Protein AF-A0A3A1XKL0-F1 (afdb_monomer_lite)

Structure (mmCIF, N/CA/C/O backbone):
data_AF-A0A3A1XKL0-F1
#
_entry.id   AF-A0A3A1XKL0-F1
#
loop_
_atom_site.group_PDB
_atom_site.id
_atom_site.type_symbol
_atom_site.label_atom_id
_atom_site.label_alt_id
_atom_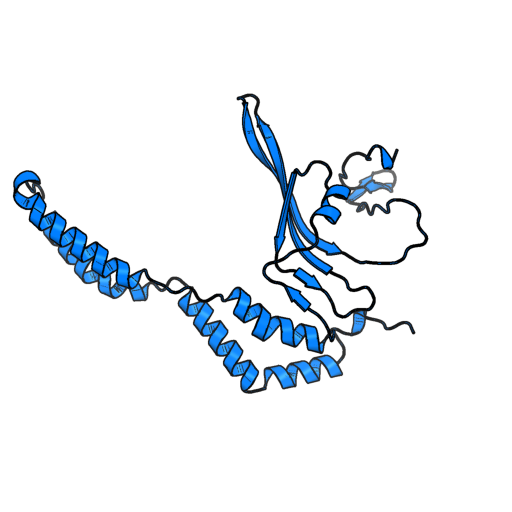site.label_comp_id
_atom_site.label_asym_id
_atom_site.label_entity_id
_atom_site.label_seq_id
_atom_site.pdbx_PDB_ins_code
_atom_site.Cartn_x
_atom_site.Cartn_y
_atom_site.Cartn_z
_atom_site.occupancy
_atom_site.B_iso_or_equiv
_atom_site.auth_seq_id
_atom_site.auth_comp_id
_atom_site.auth_asym_id
_atom_site.auth_atom_id
_atom_site.pdbx_PDB_model_num
ATOM 1 N N . MET A 1 1 ? -24.733 -1.803 22.461 1.00 35.72 1 MET A N 1
ATOM 2 C CA . MET A 1 1 ? -23.848 -0.838 23.151 1.00 35.72 1 MET A CA 1
ATOM 3 C C . MET A 1 1 ? -23.174 -0.005 22.080 1.00 35.72 1 MET A C 1
ATOM 5 O O . MET A 1 1 ? -22.580 -0.583 21.189 1.00 35.72 1 MET A O 1
ATOM 9 N N . ASN A 1 2 ? -23.343 1.315 22.107 1.00 38.25 2 ASN A N 1
ATOM 10 C CA . ASN A 1 2 ? -22.844 2.215 21.067 1.00 38.25 2 ASN A CA 1
ATOM 11 C C . ASN A 1 2 ? -21.393 2.591 21.413 1.00 38.25 2 ASN A C 1
ATOM 13 O O . ASN A 1 2 ? -21.156 3.564 22.131 1.00 38.25 2 ASN A O 1
ATOM 17 N N . VAL A 1 3 ? -20.431 1.752 21.026 1.00 48.75 3 VAL A N 1
ATOM 18 C CA . VAL A 1 3 ? -19.009 2.053 21.231 1.00 48.75 3 VAL A CA 1
ATOM 19 C C . VAL A 1 3 ? -18.652 3.169 20.253 1.00 48.75 3 VAL A C 1
ATOM 21 O O . VAL A 1 3 ? -18.690 2.985 19.042 1.00 48.75 3 VAL A O 1
ATOM 24 N N . LYS A 1 4 ? -18.350 4.370 20.757 1.00 51.41 4 LYS A N 1
ATOM 25 C CA . LYS A 1 4 ? -17.864 5.473 19.917 1.00 51.41 4 LYS A CA 1
ATOM 26 C C . LYS A 1 4 ? -16.444 5.146 19.443 1.00 51.41 4 LYS A C 1
ATOM 28 O O . LYS A 1 4 ? -15.469 5.554 20.065 1.00 51.41 4 LYS A O 1
ATOM 33 N N . TYR A 1 5 ? -16.323 4.438 18.322 1.00 57.09 5 TYR A N 1
ATOM 34 C CA . TYR A 1 5 ? -15.032 4.088 17.717 1.00 57.09 5 TYR A CA 1
ATOM 35 C C . TYR A 1 5 ? -14.175 5.315 17.345 1.00 57.09 5 TYR A C 1
ATOM 37 O O . TYR A 1 5 ? -12.950 5.228 17.308 1.00 57.09 5 TYR A O 1
ATOM 45 N N . GLY A 1 6 ? -14.796 6.490 17.172 1.00 58.31 6 GLY A N 1
ATOM 46 C CA . GLY A 1 6 ? -14.099 7.750 16.886 1.00 58.31 6 GLY A CA 1
ATOM 47 C C . GLY A 1 6 ? -13.122 8.222 17.973 1.00 58.31 6 GLY A C 1
ATOM 48 O O . GLY A 1 6 ? -12.272 9.055 17.679 1.00 58.31 6 GLY A O 1
ATOM 49 N N . SER A 1 7 ? -13.201 7.693 19.201 1.00 64.00 7 SER A N 1
ATOM 50 C CA . SER A 1 7 ? -12.253 8.012 20.280 1.00 64.00 7 SER A CA 1
ATOM 51 C C . SER A 1 7 ? -11.259 6.894 20.592 1.00 64.00 7 SER A C 1
ATOM 53 O O . SER A 1 7 ? -10.487 7.024 21.533 1.00 64.00 7 SER A O 1
ATOM 55 N N . VAL A 1 8 ? -11.267 5.781 19.851 1.00 70.19 8 VAL A N 1
ATOM 56 C CA . VAL A 1 8 ? -10.368 4.645 20.135 1.00 70.19 8 VAL A CA 1
ATOM 57 C C . VAL A 1 8 ? -8.916 5.026 19.842 1.00 70.19 8 VAL A C 1
ATOM 59 O O . VAL A 1 8 ? -8.038 4.788 20.665 1.00 70.19 8 VAL A O 1
ATOM 62 N N . PHE A 1 9 ? -8.684 5.724 18.729 1.00 67.81 9 PHE A N 1
ATOM 63 C CA . PHE A 1 9 ? -7.365 6.239 18.341 1.00 67.81 9 PHE A CA 1
ATOM 64 C C . PHE A 1 9 ? -6.858 7.377 19.240 1.00 67.81 9 PHE A C 1
ATOM 66 O O . PHE A 1 9 ? -5.665 7.661 19.257 1.00 67.81 9 PHE A O 1
ATOM 73 N N . THR A 1 10 ? -7.750 8.035 19.984 1.00 75.25 10 THR A N 1
ATOM 74 C CA . THR A 1 10 ? -7.422 9.153 20.884 1.00 75.25 10 THR A CA 1
ATOM 75 C C . THR A 1 10 ? -7.588 8.791 22.359 1.00 75.25 10 THR A C 1
ATOM 77 O O . THR A 1 10 ? -7.486 9.664 23.221 1.00 75.25 10 THR A O 1
ATOM 80 N N . ASN A 1 11 ? -7.830 7.513 22.671 1.00 81.50 11 ASN A N 1
ATOM 81 C CA . ASN A 1 11 ? -8.003 7.053 24.040 1.00 81.50 11 ASN A CA 1
ATOM 82 C C . ASN A 1 11 ? -6.660 7.162 24.793 1.00 81.50 11 ASN A C 1
ATOM 84 O O . ASN A 1 11 ? -5.693 6.510 24.387 1.00 81.50 11 ASN A O 1
ATOM 88 N N . PRO A 1 12 ? -6.586 7.918 25.907 1.00 82.94 12 PRO A N 1
ATOM 89 C CA . PRO A 1 12 ? -5.362 8.068 26.692 1.00 82.94 12 PRO A CA 1
ATOM 90 C C . PRO A 1 12 ? -4.747 6.737 27.140 1.00 82.94 12 PRO A C 1
ATOM 92 O O . PRO A 1 12 ? -3.529 6.611 27.200 1.00 82.94 12 PRO A O 1
ATOM 95 N N . GLU A 1 13 ? -5.566 5.722 27.422 1.00 83.44 13 GLU A N 1
ATOM 96 C CA . GLU A 1 13 ? -5.082 4.396 27.812 1.00 83.44 13 GLU A CA 1
ATOM 97 C C . GLU A 1 13 ? -4.376 3.682 26.651 1.00 83.44 13 GLU A C 1
ATOM 99 O O . GLU A 1 13 ? -3.311 3.093 26.836 1.00 83.44 13 GLU A O 1
ATOM 104 N N . VAL A 1 14 ? -4.931 3.784 25.440 1.00 82.50 14 VAL A N 1
ATOM 105 C CA . VAL A 1 14 ? -4.328 3.236 24.216 1.00 82.50 14 VAL A CA 1
ATOM 106 C C . VAL A 1 14 ? -3.025 3.969 23.907 1.00 82.50 14 VAL A C 1
ATOM 108 O O . VAL A 1 14 ? -2.013 3.324 23.649 1.00 82.50 14 VAL A O 1
ATOM 111 N N . LEU A 1 15 ? -3.012 5.300 24.020 1.00 84.06 15 LEU A N 1
ATOM 112 C CA . LEU A 1 15 ? -1.809 6.114 23.823 1.00 84.06 15 LEU A CA 1
ATOM 113 C C . LEU A 1 15 ? -0.706 5.771 24.836 1.00 84.06 15 LEU A C 1
ATOM 115 O O . LEU A 1 15 ? 0.451 5.624 24.452 1.00 84.06 15 LEU A O 1
ATOM 119 N N . ASN A 1 16 ? -1.056 5.562 26.107 1.00 85.44 16 ASN A N 1
ATOM 120 C CA . ASN A 1 16 ? -0.099 5.145 27.133 1.00 85.44 16 ASN A CA 1
ATOM 121 C C . ASN A 1 16 ? 0.468 3.746 26.858 1.00 85.44 16 ASN A C 1
ATOM 123 O O . ASN A 1 16 ? 1.669 3.528 27.017 1.00 85.44 16 ASN A O 1
ATOM 127 N N . ARG A 1 17 ? -0.365 2.799 26.405 1.00 82.88 17 ARG A N 1
ATOM 128 C CA . ARG A 1 17 ? 0.097 1.462 25.997 1.00 82.88 17 ARG A CA 1
ATOM 129 C C . ARG A 1 17 ? 1.028 1.534 24.786 1.00 82.88 17 ARG A C 1
ATOM 131 O O . ARG A 1 17 ? 2.052 0.859 24.774 1.00 82.88 17 ARG A O 1
ATOM 138 N N . LEU A 1 18 ? 0.716 2.377 23.801 1.00 83.56 18 LEU A N 1
ATOM 139 C CA . LEU A 1 18 ? 1.587 2.614 22.647 1.00 83.56 18 LEU A CA 1
ATOM 140 C C . LEU A 1 18 ? 2.937 3.204 23.073 1.00 83.56 18 LEU A C 1
ATOM 142 O O . LEU A 1 18 ? 3.970 2.701 22.641 1.00 83.56 18 LEU A O 1
ATOM 146 N N . ALA A 1 19 ? 2.941 4.188 23.977 1.00 82.25 19 ALA A N 1
ATOM 147 C CA . ALA A 1 19 ? 4.172 4.777 24.505 1.00 82.25 19 ALA A CA 1
ATOM 148 C C . ALA A 1 19 ? 5.040 3.747 25.253 1.00 82.25 19 ALA A C 1
ATOM 150 O O . ALA A 1 19 ? 6.260 3.725 25.095 1.00 82.25 19 ALA A O 1
ATOM 151 N N . GLN A 1 20 ? 4.425 2.847 26.027 1.00 83.56 20 GLN A N 1
ATOM 152 C CA . GLN A 1 20 ? 5.141 1.750 26.689 1.00 83.56 20 GLN A CA 1
ATOM 153 C C . GLN A 1 20 ? 5.746 0.759 25.685 1.00 83.56 20 GLN A C 1
ATOM 155 O O . GLN A 1 20 ? 6.871 0.295 25.869 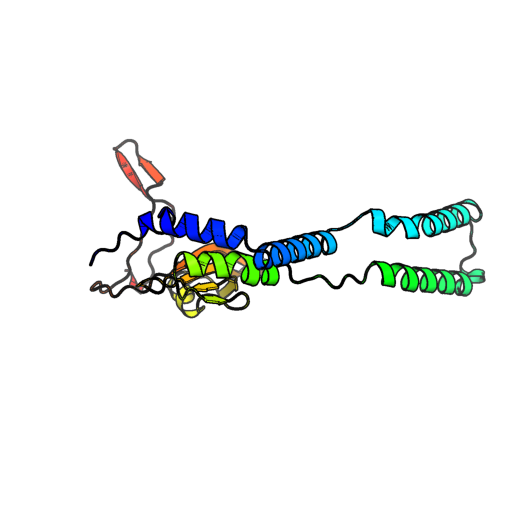1.00 83.56 20 GLN A O 1
ATOM 160 N N . ILE A 1 21 ? 5.018 0.444 24.611 1.00 81.38 21 ILE A N 1
ATOM 161 C CA . ILE A 1 21 ? 5.489 -0.452 23.549 1.00 81.38 21 ILE A CA 1
ATOM 162 C C . ILE A 1 21 ? 6.652 0.186 22.785 1.00 81.38 21 ILE A C 1
ATOM 164 O O . ILE A 1 21 ? 7.661 -0.480 22.555 1.00 81.38 21 ILE A O 1
ATOM 168 N N . GLU A 1 22 ? 6.563 1.474 22.458 1.00 80.31 22 GLU A N 1
ATOM 169 C CA . GLU A 1 22 ? 7.627 2.234 21.793 1.00 80.31 22 GLU A CA 1
ATOM 170 C C . GLU A 1 22 ? 8.924 2.273 22.618 1.00 80.31 22 GLU A C 1
ATOM 172 O O . GLU A 1 22 ? 10.020 2.128 22.074 1.00 80.31 22 GLU A O 1
ATOM 177 N N . GLN A 1 23 ? 8.812 2.402 23.943 1.00 82.50 23 GLN A N 1
ATOM 178 C CA . GLN A 1 23 ? 9.959 2.406 24.857 1.00 82.50 23 GLN A CA 1
ATOM 179 C C . GLN A 1 23 ? 10.560 1.014 25.103 1.00 82.50 23 GLN A C 1
ATOM 181 O O . GLN A 1 23 ? 11.625 0.904 25.713 1.00 82.50 23 GLN A O 1
ATOM 186 N N . SER A 1 24 ? 9.915 -0.060 24.638 1.00 82.75 24 SER A N 1
ATOM 187 C CA . SER A 1 24 ? 10.420 -1.413 24.856 1.00 82.75 24 SER A CA 1
ATOM 188 C C . SER A 1 24 ? 11.703 -1.683 24.042 1.00 82.75 24 SER A C 1
ATOM 190 O O . SER A 1 24 ? 11.767 -1.360 22.849 1.00 82.75 24 SER A O 1
ATOM 192 N N . PRO A 1 25 ? 12.721 -2.352 24.624 1.00 80.06 25 PRO A N 1
ATOM 193 C CA . PRO A 1 25 ? 13.959 -2.685 23.910 1.00 80.06 25 PRO A CA 1
ATOM 194 C C . PRO A 1 25 ? 13.733 -3.515 22.637 1.00 80.06 25 PRO A C 1
ATOM 196 O O . PRO A 1 25 ? 14.471 -3.387 21.661 1.00 80.06 25 PRO A O 1
ATOM 199 N N . GLN A 1 26 ? 12.687 -4.349 22.623 1.00 80.88 26 GLN A N 1
ATOM 200 C CA . GLN A 1 26 ? 12.328 -5.174 21.468 1.00 80.88 26 GLN A CA 1
ATOM 201 C C . GLN A 1 26 ? 11.881 -4.327 20.269 1.00 80.88 26 GLN A C 1
ATOM 203 O O . GLN A 1 26 ? 12.308 -4.585 19.143 1.00 80.88 26 GLN A O 1
ATOM 208 N N . ILE A 1 27 ? 11.053 -3.302 20.492 1.00 81.56 27 ILE A N 1
ATOM 209 C CA . ILE A 1 27 ? 10.580 -2.412 19.425 1.00 81.56 27 ILE A CA 1
ATOM 210 C C . ILE A 1 27 ? 11.703 -1.494 18.945 1.00 81.56 27 ILE A C 1
ATOM 212 O O . ILE A 1 27 ? 11.871 -1.325 17.738 1.00 81.56 27 ILE A O 1
ATOM 216 N N . GLN A 1 28 ? 12.549 -0.995 19.849 1.00 82.69 28 GLN A N 1
ATOM 217 C CA . GLN A 1 28 ? 13.732 -0.216 19.469 1.00 82.69 28 GLN A CA 1
ATOM 218 C C . GLN A 1 28 ? 14.718 -1.015 18.603 1.00 82.69 28 GLN A C 1
ATOM 220 O O . GLN A 1 28 ? 15.242 -0.489 17.616 1.00 82.69 28 GLN A O 1
ATOM 225 N N . GLY A 1 29 ? 14.935 -2.298 18.912 1.00 83.94 29 GLY A N 1
ATOM 226 C CA . GLY A 1 29 ? 15.739 -3.192 18.075 1.00 83.94 29 GLY A CA 1
ATOM 227 C C . GLY A 1 29 ? 15.144 -3.370 16.676 1.00 83.94 29 GLY A C 1
ATOM 228 O O . GLY A 1 29 ? 15.849 -3.241 15.674 1.00 83.94 29 GLY A O 1
ATOM 229 N N . LYS A 1 30 ? 13.826 -3.573 16.589 1.00 85.25 30 LYS A N 1
ATOM 230 C CA . LYS A 1 30 ? 13.111 -3.692 15.310 1.00 85.25 30 LYS A CA 1
ATOM 231 C C . LYS A 1 30 ? 13.141 -2.404 14.476 1.00 85.25 30 LYS A C 1
ATOM 233 O O . LYS A 1 30 ? 13.361 -2.463 13.268 1.00 85.25 30 LYS A O 1
ATOM 238 N N . LEU A 1 31 ? 12.978 -1.242 15.109 1.00 84.25 31 LEU A N 1
ATOM 239 C CA . LEU A 1 31 ? 13.116 0.076 14.475 1.00 84.25 31 LEU A CA 1
ATOM 240 C C . LEU A 1 31 ? 14.540 0.305 13.951 1.00 84.25 31 LEU A C 1
ATOM 242 O O . LEU A 1 31 ? 14.725 0.860 12.868 1.00 84.25 31 LEU A O 1
ATOM 246 N N . SER A 1 32 ? 15.546 -0.155 14.695 1.00 84.00 32 SER A N 1
ATOM 247 C CA . SER A 1 32 ? 16.951 -0.075 14.282 1.00 84.00 32 SER A CA 1
ATOM 248 C C . SER A 1 32 ? 17.219 -0.936 13.047 1.00 84.00 32 SER A C 1
ATOM 250 O O . SER A 1 32 ? 17.811 -0.446 12.086 1.00 84.00 32 SER A O 1
ATOM 252 N N . ALA A 1 33 ? 16.702 -2.169 13.021 1.00 83.25 33 ALA A N 1
ATOM 253 C CA . ALA A 1 33 ? 16.785 -3.054 11.859 1.00 83.25 33 ALA A CA 1
ATOM 254 C C . ALA A 1 33 ? 16.069 -2.468 10.629 1.00 83.25 33 ALA A C 1
ATOM 256 O O . ALA A 1 33 ? 16.593 -2.527 9.517 1.00 83.25 33 ALA A O 1
ATOM 257 N N . LEU A 1 34 ? 14.905 -1.836 10.820 1.00 85.31 34 LEU A N 1
ATOM 258 C CA . LEU A 1 34 ? 14.204 -1.123 9.752 1.00 85.31 34 LEU A CA 1
ATOM 259 C C . LEU A 1 34 ? 15.052 0.033 9.201 1.00 85.31 34 LEU A C 1
ATOM 261 O O . LEU A 1 34 ? 15.210 0.163 7.988 1.00 85.31 34 LEU A O 1
ATOM 265 N N . LYS A 1 35 ? 15.634 0.855 10.082 1.00 84.56 35 LYS A N 1
ATOM 266 C CA . LYS A 1 35 ? 16.501 1.979 9.698 1.00 84.56 35 LYS A CA 1
ATOM 267 C C . LYS A 1 35 ? 17.730 1.505 8.922 1.00 84.56 35 LYS A C 1
ATOM 269 O O . LYS A 1 35 ? 18.114 2.134 7.936 1.00 84.56 35 LYS A O 1
ATOM 274 N N . GLU A 1 36 ? 18.331 0.398 9.344 1.00 83.38 36 GLU A N 1
ATOM 275 C CA . GLU A 1 36 ? 19.450 -0.220 8.640 1.00 83.38 36 GLU A CA 1
ATOM 276 C C . GLU A 1 36 ? 19.026 -0.769 7.271 1.00 83.38 36 GLU A C 1
ATOM 278 O O . GLU A 1 36 ? 19.696 -0.499 6.276 1.00 83.38 36 GLU A O 1
ATOM 283 N N . GLY A 1 37 ? 17.875 -1.442 7.183 1.00 80.75 37 GLY A N 1
ATOM 284 C CA . GLY A 1 37 ? 17.297 -1.907 5.920 1.00 80.75 37 GLY A CA 1
ATOM 285 C C . GLY A 1 37 ? 17.045 -0.767 4.928 1.00 80.75 37 GLY A C 1
ATOM 286 O O . GLY A 1 37 ? 17.451 -0.854 3.770 1.00 80.75 37 GLY A O 1
ATOM 287 N N . VAL A 1 38 ? 16.459 0.346 5.385 1.00 81.31 38 VAL A N 1
ATOM 288 C CA . VAL A 1 38 ? 16.252 1.555 4.565 1.00 81.31 38 VAL A CA 1
ATOM 289 C C . VAL A 1 38 ? 17.586 2.121 4.075 1.00 81.31 38 VAL A C 1
ATOM 291 O O . VAL A 1 38 ? 17.723 2.453 2.894 1.00 81.31 38 VAL A O 1
ATOM 294 N N . LYS A 1 39 ? 18.589 2.206 4.958 1.00 79.12 39 LYS A N 1
ATOM 295 C CA . LYS A 1 39 ? 19.930 2.690 4.603 1.00 79.12 39 LYS A CA 1
ATOM 296 C C . LYS A 1 39 ? 20.598 1.775 3.577 1.00 79.12 39 LYS A C 1
ATOM 298 O O . LYS A 1 39 ? 21.193 2.267 2.625 1.00 79.12 39 LYS A O 1
ATOM 303 N N . ASN A 1 40 ? 20.471 0.462 3.741 1.00 73.75 40 ASN A N 1
ATOM 304 C CA . ASN A 1 40 ? 21.055 -0.528 2.842 1.00 73.75 40 ASN A CA 1
ATOM 305 C C . ASN A 1 40 ? 20.384 -0.548 1.465 1.00 73.75 40 ASN A C 1
ATOM 307 O O . ASN A 1 40 ? 21.065 -0.790 0.467 1.00 73.75 40 ASN A O 1
ATOM 311 N N . ASN A 1 41 ? 19.082 -0.257 1.410 1.00 73.69 41 ASN A N 1
ATOM 312 C CA . ASN A 1 41 ? 18.319 -0.133 0.169 1.00 73.69 41 ASN A CA 1
ATOM 313 C C . ASN A 1 41 ? 18.519 1.211 -0.543 1.00 73.69 41 ASN A C 1
ATOM 315 O O . ASN A 1 41 ? 18.217 1.316 -1.734 1.00 73.69 41 ASN A O 1
ATOM 319 N N . SER A 1 42 ? 19.014 2.227 0.163 1.00 69.69 42 SER A N 1
ATOM 320 C CA . SER A 1 42 ? 19.323 3.530 -0.418 1.00 69.69 42 SER A CA 1
ATOM 321 C C . SER A 1 42 ? 20.621 3.471 -1.221 1.00 69.69 42 SER A C 1
ATOM 323 O O . SER A 1 42 ? 21.578 2.787 -0.855 1.00 69.69 42 SER A O 1
ATOM 325 N N . PHE A 1 43 ? 20.657 4.197 -2.338 1.00 67.81 43 PHE A N 1
ATOM 326 C CA . PHE A 1 43 ? 21.883 4.356 -3.109 1.00 67.81 43 PHE A CA 1
ATOM 327 C C . PHE A 1 43 ? 22.893 5.169 -2.294 1.00 67.81 43 PHE A C 1
ATOM 329 O O . PHE A 1 43 ? 22.650 6.335 -1.988 1.00 67.81 43 PHE A O 1
ATOM 336 N N . ASP A 1 44 ? 24.016 4.546 -1.946 1.00 66.69 44 ASP A N 1
ATOM 337 C CA . ASP A 1 44 ? 25.105 5.195 -1.225 1.00 66.69 44 ASP A CA 1
ATOM 338 C C . ASP A 1 44 ? 26.261 5.505 -2.196 1.00 66.69 44 ASP A C 1
ATOM 340 O O . ASP A 1 44 ? 26.938 4.574 -2.650 1.00 66.69 44 ASP A O 1
ATOM 344 N N . PRO A 1 45 ? 26.515 6.788 -2.525 1.00 65.69 45 PRO A N 1
ATOM 345 C CA . PRO A 1 45 ? 27.588 7.175 -3.439 1.00 65.69 45 PRO A CA 1
ATOM 346 C C . PRO A 1 45 ? 28.983 6.791 -2.922 1.00 65.69 45 PRO A C 1
ATOM 348 O O . PRO A 1 45 ? 29.899 6.614 -3.725 1.00 65.69 45 PRO A O 1
ATOM 351 N N . ILE A 1 46 ? 29.154 6.579 -1.610 1.00 69.69 46 ILE A N 1
ATOM 352 C CA . ILE A 1 46 ? 30.419 6.131 -1.004 1.00 69.69 46 ILE A CA 1
ATOM 353 C C . ILE A 1 46 ? 30.803 4.735 -1.519 1.00 69.69 46 ILE A C 1
ATOM 355 O O . ILE A 1 46 ? 31.985 4.429 -1.673 1.00 69.69 46 ILE A O 1
ATOM 359 N N . ARG A 1 47 ? 29.823 3.901 -1.897 1.00 66.31 47 ARG A N 1
ATOM 360 C CA . ARG A 1 47 ? 30.071 2.569 -2.478 1.00 66.31 47 ARG A CA 1
ATOM 361 C C . ARG A 1 47 ? 30.718 2.615 -3.860 1.00 66.31 47 ARG A C 1
ATOM 363 O O . ARG A 1 47 ? 31.243 1.601 -4.306 1.00 66.31 47 ARG A O 1
ATOM 370 N N . LEU A 1 48 ? 30.706 3.770 -4.529 1.00 67.94 48 LEU A N 1
ATOM 371 C CA . LEU A 1 48 ? 31.381 3.971 -5.811 1.00 67.94 48 LEU A CA 1
ATOM 372 C C . LEU A 1 48 ? 32.835 4.433 -5.658 1.00 67.94 48 LEU A C 1
ATOM 374 O O . LEU A 1 48 ? 33.575 4.411 -6.639 1.00 67.94 48 LEU A O 1
ATOM 378 N N . ILE A 1 49 ? 33.280 4.805 -4.452 1.00 73.62 49 ILE A N 1
ATOM 379 C CA . ILE A 1 49 ? 34.671 5.218 -4.197 1.00 73.62 49 ILE A CA 1
ATOM 380 C C . ILE A 1 49 ? 35.695 4.168 -4.677 1.00 73.62 49 ILE A C 1
ATOM 382 O O . ILE A 1 49 ? 36.670 4.556 -5.320 1.00 73.62 49 ILE A O 1
ATOM 386 N N . PRO A 1 50 ? 35.485 2.848 -4.491 1.00 72.88 50 PRO A N 1
ATOM 387 C CA . PRO A 1 50 ? 36.390 1.821 -5.014 1.00 72.88 50 PRO A CA 1
ATOM 388 C C . PRO A 1 50 ? 36.474 1.754 -6.549 1.00 72.88 50 PRO A C 1
ATOM 390 O O . PRO A 1 50 ? 37.411 1.155 -7.073 1.00 72.88 50 PRO A O 1
ATOM 393 N N . LEU A 1 51 ? 35.529 2.354 -7.286 1.00 72.50 51 LEU A N 1
ATOM 394 C CA . LEU A 1 51 ? 35.556 2.431 -8.754 1.00 72.50 51 LEU A CA 1
ATOM 395 C C . LEU A 1 51 ? 36.351 3.641 -9.269 1.00 72.50 51 LEU A C 1
ATOM 397 O O . LEU A 1 51 ? 36.740 3.656 -10.436 1.00 72.50 51 LEU A O 1
ATOM 401 N N . ILE A 1 52 ? 36.649 4.628 -8.416 1.00 77.00 52 ILE A N 1
ATOM 402 C CA . ILE A 1 52 ? 37.402 5.836 -8.788 1.00 77.00 52 ILE A CA 1
ATOM 403 C C . ILE A 1 52 ? 38.778 5.504 -9.412 1.00 77.00 52 ILE A C 1
ATOM 405 O O . ILE A 1 52 ? 39.083 6.055 -10.473 1.00 77.00 52 ILE A O 1
ATOM 409 N N . PRO A 1 53 ? 39.599 4.584 -8.858 1.00 77.00 53 PRO A N 1
ATOM 410 C CA . PRO A 1 53 ? 40.877 4.207 -9.468 1.00 77.00 53 PRO A CA 1
ATOM 411 C C . PRO A 1 53 ? 40.714 3.551 -10.845 1.00 77.00 53 PRO A C 1
ATOM 413 O O . PRO A 1 53 ? 41.520 3.790 -11.739 1.00 77.00 53 PRO A O 1
ATOM 416 N N . VAL A 1 54 ? 39.651 2.763 -11.041 1.00 75.88 54 VAL A N 1
ATOM 417 C CA . VAL A 1 54 ? 39.352 2.099 -12.321 1.00 75.88 54 VAL A CA 1
ATOM 418 C C . VAL A 1 54 ? 39.019 3.136 -13.392 1.00 75.88 54 VAL A C 1
ATOM 420 O O . VAL A 1 54 ? 39.558 3.082 -14.494 1.00 75.88 54 VAL A O 1
ATOM 423 N N . VAL A 1 55 ? 38.182 4.120 -13.054 1.00 76.00 55 VAL A N 1
ATOM 424 C CA . VAL A 1 55 ? 37.830 5.227 -13.955 1.00 76.00 55 VAL A CA 1
ATOM 425 C C . VAL A 1 55 ? 39.059 6.077 -14.289 1.00 76.00 55 VAL A C 1
ATOM 427 O O . VAL A 1 55 ? 39.244 6.439 -15.449 1.00 76.00 55 VAL A O 1
ATOM 430 N N . MET A 1 56 ? 39.937 6.342 -13.314 1.00 78.81 56 MET A N 1
ATOM 431 C CA . MET A 1 56 ? 41.193 7.059 -13.558 1.00 78.81 56 MET A CA 1
ATOM 432 C C . MET A 1 56 ? 42.122 6.303 -14.515 1.00 78.81 56 MET A C 1
ATOM 434 O O . MET A 1 56 ? 42.633 6.908 -15.452 1.00 78.81 56 MET A O 1
ATOM 438 N N . VAL A 1 57 ? 42.307 4.992 -14.330 1.00 77.44 57 VAL A N 1
ATOM 439 C CA . VAL A 1 57 ? 43.146 4.160 -15.213 1.00 77.44 57 VAL A CA 1
ATOM 440 C C . VAL A 1 57 ? 42.575 4.094 -16.633 1.00 77.44 57 VAL A C 1
ATOM 442 O O . VAL A 1 57 ? 43.317 4.205 -17.605 1.00 77.44 57 VAL A O 1
ATOM 445 N N . LEU A 1 58 ? 41.253 3.968 -16.780 1.00 74.00 58 LEU A N 1
ATOM 446 C CA . LEU A 1 58 ? 40.601 4.006 -18.094 1.00 74.00 58 LEU A CA 1
ATOM 447 C C . LEU A 1 58 ? 40.750 5.379 -18.767 1.00 74.00 58 LEU A C 1
ATOM 449 O O . LEU A 1 58 ? 41.021 5.449 -19.965 1.00 74.00 58 LEU A O 1
ATOM 453 N N . GLY A 1 59 ? 40.623 6.465 -17.999 1.00 74.06 59 GLY A N 1
ATOM 454 C CA . GLY A 1 59 ? 40.803 7.831 -18.490 1.00 74.06 59 GLY A CA 1
ATOM 455 C C . GLY A 1 59 ? 42.238 8.130 -18.931 1.00 74.06 59 GLY A C 1
ATOM 456 O O . GLY A 1 59 ? 42.440 8.795 -19.947 1.00 74.06 59 GLY A O 1
ATOM 457 N N . THR A 1 60 ? 43.248 7.620 -18.221 1.00 74.62 60 THR A N 1
ATOM 458 C CA . THR A 1 60 ? 44.652 7.770 -18.634 1.00 74.62 60 THR A CA 1
ATOM 459 C C . THR A 1 60 ? 44.972 6.925 -19.863 1.00 74.62 60 THR A C 1
ATOM 461 O O . THR A 1 60 ? 45.609 7.434 -20.780 1.00 74.62 60 THR A O 1
ATOM 464 N N . LEU A 1 61 ? 44.472 5.687 -19.947 1.00 70.75 61 LEU A N 1
ATOM 465 C CA . LEU A 1 61 ? 44.621 4.828 -21.131 1.00 70.75 61 LEU A CA 1
ATOM 466 C C . LEU A 1 61 ? 43.999 5.453 -22.388 1.00 70.75 61 LEU A C 1
ATOM 468 O O . LEU A 1 61 ? 44.625 5.433 -23.445 1.00 70.75 61 LEU A O 1
ATOM 472 N N . TYR A 1 62 ? 42.808 6.046 -22.266 1.00 70.94 62 TYR A N 1
ATOM 473 C CA . TYR A 1 62 ? 42.125 6.726 -23.371 1.00 70.94 62 TYR A CA 1
ATOM 474 C C . TYR A 1 62 ? 42.903 7.949 -23.881 1.00 70.94 62 TYR A C 1
ATOM 476 O O . TYR A 1 62 ? 43.043 8.136 -25.087 1.00 70.94 62 TYR A O 1
ATOM 484 N N . ASN A 1 63 ? 43.456 8.759 -22.971 1.00 72.00 63 ASN A N 1
ATOM 485 C CA . ASN A 1 63 ? 44.248 9.936 -23.342 1.00 72.00 63 ASN A CA 1
ATOM 486 C C . ASN A 1 63 ? 45.636 9.577 -23.899 1.00 72.00 63 ASN A C 1
ATOM 488 O O . ASN A 1 63 ? 46.153 10.291 -24.753 1.00 72.00 63 ASN A O 1
ATOM 492 N N . TYR A 1 64 ? 46.251 8.492 -23.418 1.00 72.00 64 TYR A N 1
ATOM 493 C CA . TYR A 1 64 ? 47.595 8.081 -23.838 1.00 72.00 64 TYR A CA 1
ATOM 494 C C . TYR A 1 64 ? 47.594 7.325 -25.174 1.00 72.00 64 TYR A C 1
ATOM 496 O O . TYR A 1 64 ? 48.570 7.371 -25.919 1.00 72.00 64 TYR A O 1
ATOM 504 N N . PHE A 1 65 ? 46.485 6.662 -25.507 1.00 67.81 65 PHE A N 1
ATOM 505 C CA . PHE A 1 65 ? 46.310 5.956 -26.772 1.00 67.81 65 PHE A CA 1
ATOM 506 C C . PHE A 1 65 ? 45.021 6.420 -27.478 1.00 67.81 65 PHE A C 1
ATOM 508 O O . PHE A 1 65 ? 44.028 5.697 -27.497 1.00 67.81 65 PHE A O 1
ATOM 515 N N . PRO A 1 66 ? 45.012 7.608 -28.106 1.00 63.75 66 PRO A N 1
ATOM 516 C CA . PRO A 1 66 ? 43.829 8.106 -28.815 1.00 63.75 66 PRO A CA 1
ATOM 517 C C . PRO A 1 66 ? 43.483 7.274 -30.066 1.00 63.75 66 PRO A C 1
ATOM 519 O O . PRO A 1 66 ? 42.330 7.240 -30.483 1.00 63.75 66 PRO A O 1
ATOM 522 N N . ASN A 1 67 ? 44.465 6.555 -30.628 1.00 68.56 67 ASN A N 1
ATOM 523 C CA . ASN A 1 67 ? 44.333 5.719 -31.826 1.00 68.56 67 ASN A CA 1
ATOM 524 C C . ASN A 1 67 ? 44.660 4.245 -31.521 1.00 68.56 67 ASN A C 1
ATOM 526 O O . ASN A 1 67 ? 45.553 3.660 -32.136 1.00 68.56 67 ASN A O 1
ATOM 530 N N . ILE A 1 68 ? 43.988 3.644 -30.532 1.00 66.94 68 ILE A N 1
ATOM 531 C CA . ILE A 1 68 ? 44.126 2.202 -30.269 1.00 66.94 68 ILE A CA 1
ATOM 532 C C . ILE A 1 68 ? 43.651 1.430 -31.499 1.00 66.94 68 ILE A C 1
ATOM 534 O O . ILE A 1 68 ? 42.476 1.476 -31.866 1.00 66.94 68 ILE A O 1
ATOM 538 N N . ASP A 1 69 ? 44.558 0.663 -32.100 1.00 69.06 69 ASP A N 1
ATOM 539 C CA . ASP A 1 69 ? 44.199 -0.334 -33.098 1.00 69.06 69 ASP A CA 1
ATOM 540 C C . ASP A 1 69 ? 43.496 -1.510 -32.399 1.00 69.06 69 ASP A C 1
ATOM 542 O O . ASP A 1 69 ? 44.121 -2.425 -31.848 1.00 69.06 69 ASP A O 1
ATOM 546 N N . TYR A 1 70 ? 42.162 -1.444 -32.373 1.00 65.38 70 TYR A N 1
ATOM 547 C CA . TYR A 1 70 ? 41.284 -2.409 -31.706 1.00 65.38 70 TYR A CA 1
ATOM 548 C C . TYR A 1 70 ? 41.551 -3.858 -32.135 1.00 65.38 70 TYR A C 1
ATOM 550 O O . TYR A 1 70 ? 41.345 -4.774 -31.338 1.00 65.38 70 TYR A O 1
ATOM 558 N N . SER A 1 71 ? 42.040 -4.072 -33.361 1.00 68.25 71 SER A N 1
ATOM 559 C CA . SER A 1 71 ? 42.355 -5.397 -33.902 1.00 68.25 71 SER A CA 1
ATOM 560 C C . SER A 1 71 ? 43.464 -6.098 -33.108 1.00 68.25 71 SER A C 1
ATOM 562 O O . SER A 1 71 ? 43.352 -7.280 -32.774 1.00 68.25 71 SER A O 1
ATOM 564 N N . ARG A 1 72 ? 44.507 -5.353 -32.721 1.00 71.75 72 ARG A N 1
ATOM 565 C CA . ARG A 1 72 ? 45.698 -5.893 -32.047 1.00 71.75 72 ARG A CA 1
ATOM 566 C C . ARG A 1 72 ? 45.488 -6.137 -30.552 1.00 71.75 72 ARG A C 1
ATOM 568 O O . ARG A 1 72 ? 46.081 -7.057 -29.994 1.00 71.75 72 ARG A O 1
ATOM 575 N N . TYR A 1 73 ? 44.636 -5.341 -29.906 1.00 71.38 73 TYR A N 1
ATOM 576 C CA . TYR A 1 73 ? 44.455 -5.355 -28.447 1.00 71.38 73 TYR A CA 1
ATOM 577 C C . TYR A 1 73 ? 43.118 -5.942 -27.979 1.00 71.38 73 TYR A C 1
ATOM 579 O O . TYR A 1 73 ? 42.845 -5.959 -26.778 1.00 71.38 73 TYR A O 1
ATOM 587 N N . LYS A 1 74 ? 42.306 -6.477 -28.903 1.00 70.62 74 LYS A N 1
ATOM 588 C CA . LYS A 1 74 ? 40.965 -7.027 -28.645 1.00 70.62 74 LYS A CA 1
ATOM 589 C C . LYS A 1 74 ? 40.905 -7.956 -27.429 1.00 70.62 74 LYS A C 1
ATOM 591 O O . LYS A 1 74 ? 40.009 -7.822 -26.602 1.00 70.62 74 LYS A O 1
ATOM 596 N N . TYR A 1 75 ? 41.859 -8.878 -27.302 1.00 74.00 75 TYR A N 1
ATOM 597 C CA . TYR A 1 75 ? 41.870 -9.858 -26.211 1.00 74.00 75 TYR A CA 1
ATOM 598 C C . TYR A 1 75 ? 42.256 -9.242 -24.860 1.00 74.00 75 TYR A C 1
ATOM 600 O O . TYR A 1 75 ? 41.650 -9.578 -23.847 1.00 74.00 75 TYR A O 1
ATOM 608 N N . TYR A 1 76 ? 43.193 -8.290 -24.839 1.00 75.50 76 TYR A N 1
ATOM 609 C CA . TYR A 1 76 ? 43.579 -7.579 -23.616 1.00 75.50 76 TYR A CA 1
ATOM 610 C C . TYR A 1 76 ? 42.456 -6.662 -23.116 1.00 75.50 76 TYR A C 1
ATOM 612 O O . TYR A 1 76 ? 42.146 -6.665 -21.927 1.00 75.50 76 TYR A O 1
ATOM 620 N N . LEU A 1 77 ? 41.786 -5.942 -24.023 1.00 73.88 77 LEU A N 1
ATOM 621 C CA . LEU A 1 77 ? 40.620 -5.119 -23.686 1.00 73.88 77 LEU A CA 1
ATOM 622 C C . LEU A 1 77 ? 39.443 -5.965 -23.187 1.00 73.88 77 LEU A C 1
ATOM 624 O O . LEU A 1 77 ? 38.750 -5.554 -22.260 1.00 73.88 77 LEU A O 1
ATOM 628 N N . LEU A 1 78 ? 39.243 -7.161 -23.748 1.00 74.88 78 LEU A N 1
ATOM 629 C CA . LEU A 1 78 ? 38.217 -8.094 -23.283 1.00 74.88 78 LEU A CA 1
ATOM 630 C C . LEU A 1 78 ? 38.513 -8.589 -21.862 1.00 74.88 78 LEU A C 1
ATOM 632 O O . LEU A 1 78 ? 37.609 -8.599 -21.032 1.00 74.88 78 LEU A O 1
ATOM 636 N N . ILE A 1 79 ? 39.768 -8.927 -21.547 1.00 77.88 79 ILE A N 1
ATOM 637 C CA . ILE A 1 79 ? 40.179 -9.333 -20.190 1.00 77.88 79 ILE A CA 1
ATOM 638 C C . ILE A 1 79 ? 39.943 -8.200 -19.184 1.00 77.88 79 ILE A C 1
ATOM 640 O O . ILE A 1 79 ? 39.371 -8.435 -18.120 1.00 77.88 79 ILE A O 1
ATOM 644 N N . VAL A 1 80 ? 40.323 -6.966 -19.530 1.00 76.50 80 VAL A N 1
ATOM 645 C CA . VAL A 1 80 ? 40.075 -5.787 -18.685 1.00 76.50 80 VAL A CA 1
ATOM 646 C C . VAL A 1 80 ? 38.573 -5.546 -18.516 1.00 76.50 80 VAL A C 1
ATOM 648 O O . VAL A 1 80 ? 38.112 -5.336 -17.398 1.00 76.50 80 VAL A O 1
ATOM 651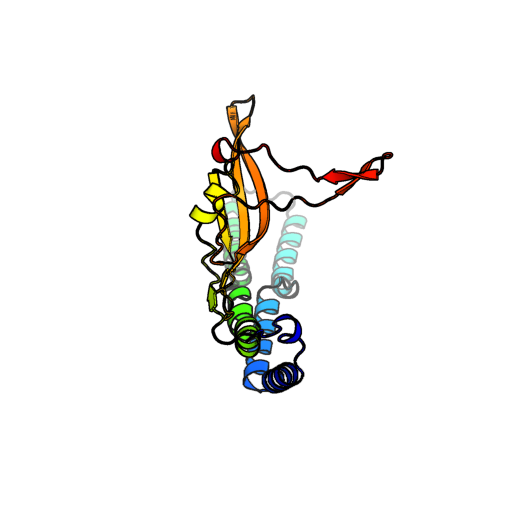 N N . GLY A 1 81 ? 37.788 -5.648 -19.591 1.00 72.06 81 GLY A N 1
ATOM 652 C CA . GLY A 1 81 ? 36.333 -5.507 -19.547 1.00 72.06 81 GLY A CA 1
ATOM 653 C C . GLY A 1 81 ? 35.664 -6.550 -18.650 1.00 72.06 81 GLY A C 1
ATOM 654 O O . GLY A 1 81 ? 34.845 -6.195 -17.806 1.00 72.06 81 GLY A O 1
ATOM 655 N N . VAL A 1 82 ? 36.057 -7.822 -18.761 1.00 78.62 82 VAL A N 1
ATOM 656 C CA . VAL A 1 82 ? 35.557 -8.904 -17.896 1.00 78.62 82 VAL A CA 1
ATOM 657 C C . VAL A 1 82 ? 35.954 -8.667 -16.440 1.00 78.62 82 VAL A C 1
ATOM 659 O O . VAL A 1 82 ? 35.124 -8.841 -15.551 1.00 78.62 82 VAL A O 1
ATOM 662 N N . PHE A 1 83 ? 37.184 -8.220 -16.177 1.00 77.81 83 PHE A N 1
ATOM 663 C CA . PHE A 1 83 ? 37.628 -7.901 -14.821 1.00 77.81 83 PHE A CA 1
ATOM 664 C C . PHE A 1 83 ? 36.809 -6.757 -14.209 1.00 77.81 83 PHE A C 1
ATOM 666 O O . PHE A 1 83 ? 36.340 -6.881 -13.079 1.00 77.81 83 PHE A O 1
ATOM 673 N N . VAL A 1 84 ? 36.562 -5.684 -14.967 1.00 75.88 84 VAL A N 1
ATOM 674 C CA . VAL A 1 84 ? 35.722 -4.557 -14.534 1.00 75.88 84 VAL A CA 1
ATOM 675 C C . VAL A 1 84 ? 34.281 -5.004 -14.294 1.00 75.88 84 VAL A C 1
ATOM 677 O O . VAL A 1 84 ? 33.715 -4.643 -13.270 1.00 75.88 84 VAL A O 1
ATOM 680 N N . VAL A 1 85 ? 33.696 -5.826 -15.170 1.00 74.19 85 VAL A N 1
ATOM 681 C CA . VAL A 1 85 ? 32.326 -6.344 -15.002 1.00 74.19 85 VAL A CA 1
ATOM 682 C C . VAL A 1 85 ? 32.217 -7.257 -13.778 1.00 74.19 85 VAL A C 1
ATOM 684 O O . VAL A 1 85 ? 31.293 -7.098 -12.984 1.00 74.19 85 VAL A O 1
ATOM 687 N N . CYS A 1 86 ? 33.166 -8.172 -13.571 1.00 71.75 86 CYS A N 1
ATOM 688 C CA . CYS A 1 86 ? 33.191 -9.053 -12.401 1.00 71.75 86 CYS A CA 1
ATOM 689 C C . CYS A 1 86 ? 33.422 -8.282 -11.095 1.00 71.75 86 CYS A C 1
ATOM 691 O O . CYS A 1 86 ? 32.821 -8.606 -10.070 1.00 71.75 86 CYS A O 1
ATOM 693 N N . PHE A 1 87 ? 34.287 -7.266 -11.118 1.00 71.56 87 PHE A N 1
ATOM 694 C CA . PHE A 1 87 ? 34.580 -6.440 -9.952 1.00 71.56 87 PHE A CA 1
ATOM 695 C C . PHE A 1 87 ? 33.408 -5.512 -9.626 1.00 71.56 87 PHE A C 1
ATOM 697 O O . PHE A 1 87 ? 32.905 -5.549 -8.509 1.00 71.56 87 PHE A O 1
ATOM 704 N N . ALA A 1 88 ? 32.905 -4.757 -10.607 1.00 68.00 88 ALA A N 1
ATOM 705 C CA . ALA A 1 88 ? 31.744 -3.886 -10.450 1.00 68.00 88 ALA A CA 1
ATOM 706 C C . ALA A 1 88 ? 30.492 -4.683 -10.063 1.00 68.00 88 ALA A C 1
ATOM 708 O O . ALA A 1 88 ? 29.769 -4.276 -9.159 1.00 68.00 88 ALA A O 1
ATOM 709 N N . GLY A 1 89 ? 30.276 -5.856 -10.668 1.00 65.38 89 GLY A N 1
ATOM 710 C CA . GLY A 1 89 ? 29.163 -6.748 -10.349 1.00 65.38 89 GLY A CA 1
ATOM 711 C C . GLY A 1 89 ? 29.071 -7.069 -8.857 1.00 65.38 89 GLY A C 1
ATOM 712 O O . GLY A 1 89 ? 27.985 -6.995 -8.295 1.00 65.38 89 GLY A O 1
ATOM 713 N N . LYS A 1 90 ? 30.202 -7.297 -8.174 1.00 66.19 90 LYS A N 1
ATOM 714 C CA . LYS A 1 90 ? 30.229 -7.528 -6.717 1.00 66.19 90 LYS A CA 1
ATOM 715 C C . LYS A 1 90 ? 29.769 -6.324 -5.884 1.00 66.19 90 LYS A C 1
ATOM 717 O O . LYS A 1 90 ? 29.252 -6.531 -4.794 1.00 66.19 90 LYS A O 1
ATOM 722 N N . PHE A 1 91 ? 29.917 -5.096 -6.384 1.00 63.03 91 PHE A N 1
ATOM 723 C CA . PHE A 1 91 ? 29.448 -3.878 -5.707 1.00 63.03 91 PHE A CA 1
ATOM 724 C C . PHE A 1 91 ? 27.977 -3.545 -5.999 1.00 63.03 91 PHE A C 1
ATOM 726 O O . PHE A 1 91 ? 27.366 -2.790 -5.245 1.00 63.03 91 PHE A O 1
ATOM 733 N N . PHE A 1 92 ? 27.398 -4.113 -7.063 1.00 61.44 92 PHE A N 1
ATOM 734 C CA . PHE A 1 92 ? 25.989 -3.921 -7.429 1.00 61.44 92 PHE A CA 1
ATOM 735 C C . PHE A 1 92 ? 25.053 -5.024 -6.906 1.00 61.44 92 PHE A C 1
ATOM 737 O O . PHE A 1 92 ? 23.832 -4.865 -6.984 1.00 61.44 92 PHE A O 1
ATOM 744 N N . VAL A 1 93 ? 25.582 -6.115 -6.336 1.00 59.56 93 VAL A N 1
ATOM 745 C CA . VAL A 1 93 ? 24.772 -7.136 -5.650 1.00 59.56 93 VAL A CA 1
ATOM 746 C C . VAL A 1 93 ? 24.343 -6.595 -4.286 1.00 59.56 93 VAL A C 1
ATOM 748 O O . VAL A 1 93 ? 24.983 -6.819 -3.264 1.00 59.56 93 VAL A O 1
ATOM 751 N N . ASN A 1 94 ? 23.231 -5.864 -4.274 1.00 59.72 94 ASN A N 1
ATOM 752 C CA . ASN A 1 94 ? 22.501 -5.565 -3.050 1.00 59.72 94 ASN A CA 1
ATOM 753 C C . ASN A 1 94 ? 21.412 -6.622 -2.873 1.00 59.72 94 ASN A C 1
ATOM 755 O O . ASN A 1 94 ? 20.456 -6.658 -3.650 1.00 59.72 94 ASN A O 1
ATOM 759 N N . ASN A 1 95 ? 21.505 -7.423 -1.812 1.00 59.00 95 ASN A N 1
ATOM 760 C CA . ASN A 1 95 ? 20.323 -8.086 -1.273 1.00 59.00 95 ASN A CA 1
ATOM 761 C C . ASN A 1 95 ? 19.430 -6.985 -0.701 1.00 59.00 95 ASN A C 1
ATOM 763 O O . ASN A 1 95 ? 19.635 -6.534 0.426 1.00 59.00 95 ASN A O 1
ATOM 767 N N . LYS A 1 96 ? 18.502 -6.480 -1.521 1.00 66.00 96 LYS A N 1
ATOM 768 C CA . LYS A 1 96 ? 17.508 -5.517 -1.057 1.00 66.00 96 LYS A CA 1
ATOM 769 C C . LYS A 1 96 ? 16.699 -6.193 0.038 1.00 66.00 96 LYS A C 1
ATOM 771 O O . LYS A 1 96 ? 16.095 -7.237 -0.191 1.00 66.00 96 LYS A O 1
ATOM 776 N N . VAL A 1 97 ? 16.730 -5.607 1.224 1.00 76.56 97 VAL A N 1
ATOM 777 C CA . VAL A 1 97 ? 15.919 -6.074 2.343 1.00 76.56 97 VAL A CA 1
ATOM 778 C C . VAL A 1 97 ? 14.477 -5.667 2.058 1.00 76.56 97 VAL A C 1
ATOM 780 O O . VAL A 1 97 ? 14.241 -4.560 1.570 1.00 76.56 97 VAL A O 1
ATOM 783 N N . ASP A 1 98 ? 13.510 -6.533 2.347 1.00 79.88 98 ASP A N 1
ATOM 784 C CA . ASP A 1 98 ? 12.093 -6.184 2.231 1.00 79.88 98 ASP A CA 1
ATOM 785 C C . ASP A 1 98 ? 11.686 -5.244 3.380 1.00 79.88 98 ASP A C 1
ATOM 787 O O . ASP A 1 98 ? 11.180 -5.647 4.427 1.00 79.88 98 ASP A O 1
ATOM 791 N N . VAL A 1 99 ? 11.998 -3.961 3.199 1.00 82.75 99 VAL A N 1
ATOM 792 C CA . VAL A 1 99 ? 11.711 -2.884 4.157 1.00 82.75 99 VAL A CA 1
ATOM 793 C C . VAL A 1 99 ? 10.208 -2.725 4.376 1.00 82.75 99 VAL A C 1
ATOM 795 O O . VAL A 1 99 ? 9.785 -2.377 5.476 1.00 82.75 99 VAL A O 1
ATOM 798 N N . ASP A 1 100 ? 9.409 -3.009 3.353 1.00 79.81 100 ASP A N 1
ATOM 799 C CA . ASP A 1 100 ? 7.956 -2.927 3.404 1.00 79.81 100 ASP A CA 1
ATOM 800 C C . ASP A 1 100 ? 7.378 -3.976 4.356 1.00 79.81 100 ASP A C 1
ATOM 802 O O . ASP A 1 100 ? 6.569 -3.639 5.224 1.00 79.81 100 ASP A O 1
ATOM 806 N N . ALA A 1 101 ? 7.815 -5.232 4.219 1.00 82.44 101 ALA A N 1
ATOM 807 C CA . ALA A 1 101 ? 7.440 -6.300 5.140 1.00 82.44 101 ALA A CA 1
ATOM 808 C C . ALA A 1 101 ? 7.937 -6.000 6.561 1.00 82.44 101 ALA A C 1
ATOM 810 O O . ALA A 1 101 ? 7.168 -6.085 7.517 1.00 82.44 101 ALA A O 1
ATOM 811 N N . LEU A 1 102 ? 9.187 -5.536 6.702 1.00 84.12 102 LEU A N 1
ATOM 812 C CA . LEU A 1 102 ? 9.735 -5.154 8.006 1.00 84.12 102 LEU A CA 1
ATOM 813 C C . LEU A 1 102 ? 8.924 -4.048 8.682 1.00 84.12 102 LEU A C 1
ATOM 815 O O . LEU A 1 102 ? 8.723 -4.114 9.893 1.00 84.12 102 LEU A O 1
ATOM 819 N N . TYR A 1 103 ? 8.472 -3.037 7.940 1.00 85.38 103 TYR A N 1
ATOM 820 C CA . TYR A 1 103 ? 7.637 -1.971 8.486 1.00 85.38 103 TYR A CA 1
ATOM 821 C C . TYR A 1 103 ? 6.256 -2.492 8.894 1.00 85.38 103 TYR A C 1
ATOM 823 O O . TYR A 1 103 ? 5.796 -2.209 10.003 1.00 85.38 103 TYR A O 1
ATOM 831 N N . ALA A 1 104 ? 5.614 -3.277 8.025 1.00 86.06 104 ALA A N 1
ATOM 832 C CA . ALA A 1 104 ? 4.306 -3.853 8.303 1.00 86.06 104 ALA A CA 1
ATOM 833 C C . ALA A 1 104 ? 4.336 -4.710 9.578 1.00 86.06 104 ALA A C 1
ATOM 835 O O . ALA A 1 104 ? 3.571 -4.459 10.505 1.00 86.06 104 ALA A O 1
ATOM 836 N N . ASP A 1 105 ? 5.273 -5.650 9.673 1.00 84.69 105 ASP A N 1
ATOM 837 C CA . ASP A 1 105 ? 5.305 -6.638 10.754 1.00 84.69 105 ASP A CA 1
ATOM 838 C C . ASP A 1 105 ? 5.783 -6.053 12.083 1.00 84.69 105 ASP A C 1
ATOM 840 O O . ASP A 1 105 ? 5.328 -6.456 13.156 1.00 84.69 105 ASP A O 1
ATOM 844 N N . ASN A 1 106 ? 6.716 -5.100 12.035 1.00 84.88 106 ASN A N 1
ATOM 845 C CA . ASN A 1 106 ? 7.360 -4.602 13.245 1.00 84.88 106 ASN A CA 1
ATOM 846 C C . ASN A 1 106 ? 6.805 -3.287 13.775 1.00 84.88 106 ASN A C 1
ATOM 848 O O . ASN A 1 106 ? 7.011 -3.000 14.953 1.00 84.88 106 ASN A O 1
ATOM 852 N N . VAL A 1 107 ? 6.147 -2.494 12.931 1.00 85.31 107 VAL A N 1
ATOM 853 C CA . VAL A 1 107 ? 5.635 -1.174 13.312 1.00 85.31 107 VAL A CA 1
ATOM 854 C C . VAL A 1 107 ? 4.123 -1.147 13.177 1.00 85.31 107 VAL A C 1
ATOM 856 O O . VAL A 1 107 ? 3.422 -0.937 14.165 1.00 85.31 107 VAL A O 1
ATOM 859 N N . LEU A 1 108 ? 3.605 -1.405 11.977 1.00 87.62 108 LEU A N 1
ATOM 860 C CA . LEU A 1 108 ? 2.191 -1.186 11.692 1.00 87.62 108 LEU A CA 1
ATOM 861 C C . LEU A 1 108 ? 1.282 -2.215 12.384 1.00 87.62 108 LEU A C 1
ATOM 863 O O . LEU A 1 108 ? 0.328 -1.827 13.055 1.00 87.62 108 LEU A O 1
ATOM 867 N N . THR A 1 109 ? 1.599 -3.509 12.286 1.00 88.69 109 THR A N 1
ATOM 868 C CA . THR A 1 109 ? 0.817 -4.600 12.891 1.00 88.69 109 THR A CA 1
ATOM 869 C C . THR A 1 109 ? 0.713 -4.474 14.417 1.00 88.69 109 THR A C 1
ATOM 871 O O . THR A 1 109 ? -0.404 -4.558 14.931 1.00 88.69 109 THR A O 1
ATOM 874 N N . PRO A 1 110 ? 1.805 -4.240 15.179 1.00 86.44 110 PRO A N 1
ATOM 875 C CA . PRO A 1 110 ? 1.709 -4.052 16.626 1.00 86.44 110 PRO A CA 1
ATOM 876 C C . PRO A 1 110 ? 0.856 -2.845 17.018 1.00 86.44 110 PRO A C 1
ATOM 878 O O . PRO A 1 110 ? 0.018 -2.964 17.908 1.00 86.44 110 PRO A O 1
ATOM 881 N N . ILE A 1 111 ? 1.021 -1.706 16.336 1.00 87.44 111 ILE A N 1
ATOM 882 C CA . ILE A 1 111 ? 0.232 -0.496 16.607 1.00 87.44 111 ILE A CA 1
ATOM 883 C C . ILE A 1 111 ? -1.252 -0.769 16.358 1.00 87.44 111 ILE A C 1
ATOM 885 O O . ILE A 1 111 ? -2.086 -0.510 17.225 1.00 87.44 111 ILE A O 1
ATOM 889 N N . LEU A 1 112 ? -1.586 -1.337 15.198 1.00 88.31 112 LEU A N 1
ATOM 890 C CA . LEU A 1 112 ? -2.971 -1.624 14.843 1.00 88.31 112 LEU A CA 1
ATOM 891 C C . LEU A 1 112 ? -3.607 -2.653 15.777 1.00 88.31 112 LEU A C 1
ATOM 893 O O . LEU A 1 112 ? -4.755 -2.465 16.155 1.00 88.31 112 LEU A O 1
ATOM 897 N N . ASN A 1 113 ? -2.874 -3.673 16.227 1.00 87.25 113 ASN A N 1
ATOM 898 C CA . ASN A 1 113 ? -3.395 -4.640 17.197 1.00 87.25 113 ASN A CA 1
ATOM 899 C C . ASN A 1 113 ? -3.619 -4.059 18.598 1.00 87.25 113 ASN A C 1
ATOM 901 O O . ASN A 1 113 ? -4.476 -4.554 19.327 1.00 87.25 113 ASN A O 1
ATOM 905 N N . VAL A 1 114 ? -2.881 -3.019 18.990 1.00 86.38 114 VAL A N 1
ATOM 906 C CA . VAL A 1 114 ? -3.120 -2.316 20.262 1.00 86.38 114 VAL A CA 1
ATOM 907 C C . VAL A 1 114 ? -4.384 -1.464 20.184 1.00 86.38 114 VAL A C 1
ATOM 909 O O . VAL A 1 114 ? -5.141 -1.404 21.151 1.00 86.38 114 VAL A O 1
ATOM 912 N N . ILE A 1 115 ? -4.613 -0.813 19.043 1.00 85.81 115 ILE A N 1
ATOM 913 C CA . ILE A 1 115 ? -5.765 0.071 18.837 1.00 85.81 115 ILE A CA 1
ATOM 914 C C . ILE A 1 115 ? -7.039 -0.743 18.562 1.00 85.81 115 ILE A C 1
ATOM 916 O O . ILE A 1 115 ? -8.084 -0.489 19.157 1.00 85.81 115 ILE A O 1
ATOM 920 N N . LEU A 1 116 ? -6.950 -1.726 17.666 1.00 88.62 116 LEU A N 1
ATOM 921 C CA . LEU A 1 116 ? -8.030 -2.609 17.230 1.00 88.62 116 LEU A CA 1
ATOM 922 C C . LEU A 1 116 ? -7.533 -4.064 17.267 1.00 88.62 116 LEU A C 1
ATOM 924 O O . LEU A 1 116 ? -7.011 -4.570 16.267 1.00 88.62 116 LEU A O 1
ATOM 928 N N . PRO A 1 117 ? -7.679 -4.750 18.415 1.00 87.19 117 PRO A N 1
ATOM 929 C CA . PRO A 1 117 ? -7.255 -6.137 18.560 1.00 87.19 117 PRO A CA 1
ATOM 930 C C . PRO A 1 117 ? -7.888 -7.055 17.511 1.00 87.19 117 PRO A C 1
ATOM 932 O O . PRO A 1 117 ? -9.093 -7.010 17.274 1.00 87.19 117 PRO A O 1
ATOM 935 N N . GLY A 1 118 ? -7.074 -7.917 16.897 1.00 86.62 118 GLY A N 1
ATOM 936 C CA . GLY A 1 118 ? -7.528 -8.821 15.836 1.00 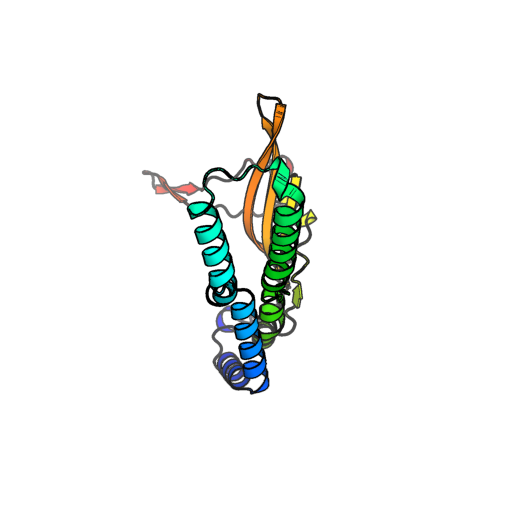86.62 118 GLY A CA 1
ATOM 937 C C . GLY A 1 118 ? -7.520 -8.191 14.443 1.00 86.62 118 GLY A C 1
ATOM 938 O O . GLY A 1 118 ? -8.213 -8.691 13.555 1.00 86.62 118 GLY A O 1
ATOM 939 N N . THR A 1 119 ? -6.755 -7.110 14.260 1.00 90.62 119 THR A N 1
ATOM 940 C CA . THR A 1 119 ? -6.463 -6.541 12.941 1.00 90.62 119 THR A CA 1
ATOM 941 C C . THR A 1 119 ? -5.438 -7.417 12.216 1.00 90.62 119 THR A C 1
ATOM 943 O O . THR A 1 119 ? -4.409 -7.782 12.786 1.00 90.62 119 THR A O 1
ATOM 946 N N . VAL A 1 120 ? -5.718 -7.754 10.957 1.00 90.12 120 VAL A N 1
ATOM 947 C CA . VAL A 1 120 ? -4.876 -8.611 10.107 1.00 90.12 120 VAL A CA 1
ATOM 948 C C . VAL A 1 120 ? -4.305 -7.785 8.960 1.00 90.12 120 VAL A C 1
ATOM 950 O O . VAL A 1 120 ? -5.028 -7.017 8.329 1.00 90.12 120 VAL A O 1
ATOM 953 N N . LEU A 1 121 ? -3.005 -7.938 8.699 1.00 88.50 121 LEU A N 1
ATOM 954 C CA . LEU A 1 121 ? -2.311 -7.272 7.600 1.00 88.50 121 LEU A CA 1
ATOM 955 C C . LEU A 1 121 ? -1.816 -8.313 6.603 1.00 88.50 121 LEU A C 1
ATOM 957 O O . LEU A 1 121 ? -0.970 -9.140 6.929 1.00 88.50 121 LEU A O 1
ATOM 961 N N . ASN A 1 122 ? -2.305 -8.212 5.373 1.00 84.56 122 ASN A N 1
ATOM 962 C CA . ASN A 1 122 ? -1.903 -9.038 4.247 1.00 84.56 122 ASN A CA 1
ATOM 963 C C . ASN A 1 122 ? -1.197 -8.154 3.214 1.00 84.56 122 ASN A C 1
ATOM 965 O O . ASN A 1 122 ? -1.804 -7.332 2.530 1.00 84.56 122 ASN A O 1
ATOM 969 N N . ASN A 1 123 ? 0.122 -8.304 3.096 1.00 72.31 123 ASN A N 1
ATOM 970 C CA . ASN A 1 123 ? 0.919 -7.478 2.185 1.00 72.31 123 ASN A CA 1
ATOM 971 C C . ASN A 1 123 ? 0.814 -7.914 0.715 1.00 72.31 123 ASN A C 1
ATOM 973 O O . ASN A 1 123 ? 0.957 -7.072 -0.173 1.00 72.31 123 ASN A O 1
ATOM 977 N N . SER A 1 124 ? 0.591 -9.208 0.468 1.00 68.38 124 SER A N 1
ATOM 978 C CA . SER A 1 124 ? 0.576 -9.828 -0.864 1.00 68.38 124 SER A CA 1
ATOM 979 C C . SER A 1 124 ? -0.795 -9.840 -1.528 1.00 68.38 124 SER A C 1
ATOM 981 O O . SER A 1 124 ? -0.881 -9.825 -2.753 1.00 68.38 124 SER A O 1
ATOM 983 N N . GLU A 1 125 ? -1.855 -9.883 -0.728 1.00 77.62 125 GLU A N 1
ATOM 984 C CA . GLU A 1 125 ? -3.228 -9.999 -1.204 1.00 77.62 125 GLU A CA 1
ATOM 985 C C . GLU A 1 125 ? -3.975 -8.683 -1.010 1.00 77.62 125 GLU A C 1
ATOM 987 O O . GLU A 1 125 ? -3.598 -7.839 -0.197 1.00 77.62 125 GLU A O 1
ATOM 992 N N . GLY A 1 126 ? -5.012 -8.498 -1.816 1.00 81.00 126 GLY A N 1
ATOM 993 C CA . GLY A 1 126 ? -5.907 -7.353 -1.785 1.00 81.00 126 GLY A CA 1
ATOM 994 C C . GLY A 1 126 ? -7.316 -7.747 -1.368 1.00 81.00 126 GLY A C 1
ATOM 995 O O . GLY A 1 126 ? -7.573 -8.905 -1.048 1.00 81.00 126 GLY A O 1
ATOM 996 N N . ILE A 1 127 ? -8.233 -6.789 -1.444 1.00 86.19 127 ILE A N 1
ATOM 997 C CA . ILE A 1 127 ? -9.674 -7.073 -1.438 1.00 86.19 127 ILE A CA 1
ATOM 998 C C . ILE A 1 127 ? -10.018 -7.900 -2.691 1.00 86.19 127 ILE A C 1
ATOM 1000 O O . ILE A 1 127 ? -9.422 -7.683 -3.754 1.00 86.19 127 ILE A O 1
ATOM 1004 N N . ASP A 1 128 ? -10.966 -8.831 -2.560 1.00 85.56 128 ASP A N 1
ATOM 1005 C CA . ASP A 1 128 ? -11.434 -9.703 -3.643 1.00 85.56 128 ASP A CA 1
ATOM 1006 C C . ASP A 1 128 ? -11.845 -8.893 -4.886 1.00 85.56 128 ASP A C 1
ATOM 1008 O O . ASP A 1 128 ? -12.625 -7.939 -4.808 1.00 85.56 128 ASP A O 1
ATOM 1012 N N . SER A 1 129 ? -11.321 -9.279 -6.054 1.00 82.50 129 SER A N 1
ATOM 1013 C CA . SER A 1 129 ? -11.579 -8.571 -7.308 1.00 82.50 129 SER A CA 1
ATOM 1014 C C . SER A 1 129 ? -13.046 -8.582 -7.732 1.00 82.50 129 SER A C 1
ATOM 1016 O O . SER A 1 129 ? -13.489 -7.620 -8.354 1.00 82.50 129 SER A O 1
ATOM 1018 N N . SER A 1 130 ? -13.809 -9.611 -7.352 1.00 82.38 130 SER A N 1
ATOM 1019 C CA . SER A 1 130 ? -15.241 -9.726 -7.668 1.00 82.38 130 SER A CA 1
ATOM 1020 C C . SER A 1 130 ? -16.077 -8.584 -7.081 1.00 82.38 130 SER A C 1
ATOM 1022 O O . SER A 1 130 ? -17.113 -8.209 -7.630 1.00 82.38 130 SER A O 1
ATOM 1024 N N . ILE A 1 131 ? -15.606 -7.969 -5.993 1.00 82.44 131 ILE A N 1
ATOM 1025 C CA . ILE A 1 131 ? -16.248 -6.797 -5.389 1.00 82.44 131 ILE A CA 1
ATOM 1026 C C . ILE A 1 131 ? -16.113 -5.579 -6.314 1.00 82.44 131 ILE A C 1
ATOM 1028 O O . ILE A 1 131 ? -17.025 -4.753 -6.396 1.00 82.44 131 ILE A O 1
ATOM 1032 N N . PHE A 1 132 ? -15.000 -5.469 -7.044 1.00 83.00 132 PHE A N 1
ATOM 1033 C CA . PHE A 1 132 ? -14.738 -4.342 -7.938 1.00 83.00 132 PHE A CA 1
ATOM 1034 C C . PHE A 1 132 ? -15.428 -4.460 -9.291 1.00 83.00 132 PHE A C 1
ATOM 1036 O O . PHE A 1 132 ? -15.726 -3.419 -9.879 1.00 83.00 132 PHE A O 1
ATOM 1043 N N . ASP A 1 133 ? -15.735 -5.674 -9.751 1.00 77.62 133 ASP A N 1
ATOM 1044 C CA . ASP A 1 133 ? -16.477 -5.900 -11.000 1.00 77.62 133 ASP A CA 1
ATOM 1045 C C . ASP A 1 133 ? -17.813 -5.135 -10.998 1.00 77.62 133 ASP A C 1
ATOM 1047 O O . ASP A 1 133 ? -18.189 -4.501 -11.987 1.00 77.62 133 ASP A O 1
ATOM 1051 N N . ASN A 1 134 ? -18.482 -5.098 -9.841 1.00 73.12 134 ASN A N 1
ATOM 1052 C CA . ASN A 1 134 ? -19.747 -4.381 -9.656 1.00 73.12 134 ASN A CA 1
ATOM 1053 C C . ASN A 1 134 ? -19.577 -2.853 -9.563 1.00 73.12 134 ASN A C 1
ATOM 1055 O O . ASN A 1 134 ? -20.500 -2.101 -9.873 1.00 73.12 134 ASN A O 1
ATOM 1059 N N . LEU A 1 135 ? -18.409 -2.372 -9.125 1.00 75.31 135 LEU A N 1
ATOM 1060 C CA . LEU A 1 135 ? -18.147 -0.944 -8.903 1.00 75.31 135 LEU A CA 1
ATOM 1061 C C . LEU A 1 135 ? -17.567 -0.253 -10.141 1.00 75.31 135 LEU A C 1
ATOM 1063 O O . LEU A 1 135 ? -17.841 0.923 -10.385 1.00 75.31 135 LEU A O 1
ATOM 1067 N N . LEU A 1 136 ? -16.748 -0.968 -10.911 1.00 80.88 136 LEU A N 1
ATOM 1068 C CA . LEU A 1 136 ? -15.992 -0.445 -12.045 1.00 80.88 136 LEU A CA 1
ATOM 1069 C C . LEU A 1 136 ? -16.219 -1.321 -13.285 1.00 80.88 136 LEU A C 1
ATOM 1071 O O . LEU A 1 136 ? -15.294 -1.994 -13.735 1.00 80.88 136 LEU A O 1
ATOM 1075 N N . PRO A 1 137 ? -17.418 -1.270 -13.892 1.00 73.06 137 PRO A N 1
ATOM 1076 C CA . PRO A 1 137 ? -17.831 -2.207 -14.943 1.00 73.06 137 PRO A CA 1
ATOM 1077 C C . PRO A 1 137 ? -17.065 -2.064 -16.270 1.00 73.06 137 PRO A C 1
ATOM 1079 O O . PRO A 1 137 ? -17.211 -2.884 -17.170 1.00 73.06 137 PRO A O 1
ATOM 1082 N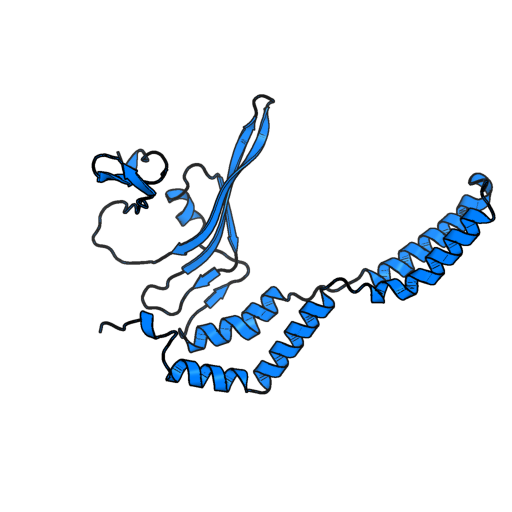 N . ILE A 1 138 ? -16.293 -0.987 -16.437 1.00 81.44 138 ILE A N 1
ATOM 1083 C CA . ILE A 1 138 ? -15.470 -0.739 -17.632 1.00 81.44 138 ILE A CA 1
ATOM 1084 C C . ILE A 1 138 ? -14.086 -1.386 -17.479 1.00 81.44 138 ILE A C 1
ATOM 1086 O O . ILE A 1 138 ? -13.445 -1.728 -18.476 1.00 81.44 138 ILE A O 1
ATOM 1090 N N . SER A 1 139 ? -13.624 -1.547 -16.240 1.00 85.56 139 SER A N 1
ATOM 1091 C CA . SER A 1 139 ? -12.306 -2.088 -15.943 1.00 85.56 139 SER A CA 1
ATOM 1092 C C . SER A 1 139 ? -12.243 -3.575 -16.267 1.00 85.56 139 SER A C 1
ATOM 1094 O O . SER A 1 139 ? -13.217 -4.303 -16.128 1.00 85.56 139 SER A O 1
ATOM 1096 N N . SER A 1 140 ? -11.082 -4.030 -16.734 1.00 85.31 140 SER A N 1
ATOM 1097 C CA . SER A 1 140 ? -10.852 -5.438 -17.077 1.00 85.31 140 SER A CA 1
ATOM 1098 C C . SER A 1 140 ? -9.770 -6.102 -16.238 1.00 85.31 140 SER A C 1
ATOM 1100 O O . SER A 1 140 ? -9.610 -7.321 -16.301 1.00 85.31 140 SER A O 1
ATOM 1102 N N . ARG A 1 141 ? -8.988 -5.325 -15.480 1.00 88.12 141 ARG A N 1
ATOM 1103 C CA . ARG A 1 141 ? -8.018 -5.847 -14.514 1.00 88.12 141 ARG A CA 1
ATOM 1104 C C . ARG A 1 141 ? -7.966 -4.978 -13.270 1.00 88.12 141 ARG A C 1
ATOM 1106 O O . ARG A 1 141 ? -7.936 -3.750 -13.375 1.00 88.12 141 ARG A O 1
ATOM 1113 N N . TYR A 1 142 ? -7.832 -5.649 -12.133 1.00 89.56 142 TYR A N 1
ATOM 1114 C CA . TYR A 1 142 ? -7.701 -5.046 -10.815 1.00 89.56 142 TYR A CA 1
ATOM 1115 C C . TYR A 1 142 ? -6.393 -5.502 -10.180 1.00 89.56 142 TYR A C 1
ATOM 1117 O O . TYR A 1 142 ? -6.041 -6.680 -10.224 1.00 89.56 142 TYR A O 1
ATOM 1125 N N . TYR A 1 143 ? -5.670 -4.552 -9.609 1.00 88.25 143 TYR A N 1
ATOM 1126 C CA . TYR A 1 143 ? -4.458 -4.793 -8.846 1.00 88.25 143 TYR A CA 1
ATOM 1127 C C . TYR A 1 143 ? -4.654 -4.188 -7.470 1.00 88.25 143 TYR A C 1
ATOM 1129 O O . TYR A 1 143 ? -4.838 -2.976 -7.354 1.00 88.25 143 TYR A O 1
ATOM 1137 N N . SER A 1 144 ? -4.592 -5.033 -6.451 1.00 86.44 144 SER A N 1
ATOM 1138 C CA . SER A 1 144 ? -4.784 -4.627 -5.067 1.00 86.44 144 SER A CA 1
ATOM 1139 C C . SER A 1 144 ? -3.582 -5.042 -4.227 1.00 86.44 144 SER A C 1
ATOM 1141 O O . SER A 1 144 ? -2.915 -6.030 -4.528 1.00 86.44 144 SER A O 1
ATOM 1143 N N . SER A 1 145 ? -3.255 -4.245 -3.214 1.00 84.69 145 SER A N 1
ATOM 1144 C CA . SER A 1 145 ? -2.088 -4.474 -2.353 1.00 84.69 145 SER A CA 1
ATOM 1145 C C . SER A 1 145 ? -2.291 -3.865 -0.970 1.00 84.69 145 SER A C 1
ATOM 1147 O O . SER A 1 145 ? -3.143 -2.987 -0.798 1.00 84.69 145 SER A O 1
ATOM 1149 N N . LYS A 1 146 ? -1.470 -4.292 0.001 1.00 85.38 146 LYS A N 1
ATOM 1150 C CA . LYS A 1 146 ? -1.470 -3.758 1.375 1.00 85.38 146 LYS A CA 1
ATOM 1151 C C . LYS A 1 146 ? -2.869 -3.829 2.004 1.00 85.38 146 LYS A C 1
ATOM 1153 O O . LYS A 1 146 ? -3.451 -2.807 2.359 1.00 85.38 146 LYS A O 1
ATOM 1158 N N . HIS A 1 147 ? -3.425 -5.033 2.063 1.00 92.00 147 HIS A N 1
ATOM 1159 C CA . HIS A 1 147 ? -4.753 -5.280 2.598 1.00 92.00 147 HIS A CA 1
ATOM 1160 C C . HIS A 1 147 ? -4.724 -5.304 4.129 1.00 92.00 147 HIS A C 1
ATOM 1162 O O . HIS A 1 147 ? -3.962 -6.050 4.739 1.00 92.00 147 HIS A O 1
ATOM 1168 N N . ILE A 1 148 ? -5.554 -4.471 4.747 1.00 92.19 148 ILE A N 1
ATOM 1169 C CA . ILE A 1 148 ? -5.764 -4.412 6.190 1.00 92.19 148 ILE A CA 1
ATOM 1170 C C . ILE A 1 148 ? -7.213 -4.794 6.467 1.00 92.19 148 ILE A C 1
ATOM 1172 O O . ILE A 1 148 ? -8.118 -4.127 5.975 1.00 92.19 148 ILE A O 1
ATOM 1176 N N . ILE A 1 149 ? -7.420 -5.829 7.277 1.00 92.38 149 ILE A N 1
ATOM 1177 C CA . ILE A 1 149 ? -8.734 -6.218 7.795 1.00 92.38 149 ILE A CA 1
ATOM 1178 C C . ILE A 1 149 ? -8.780 -5.775 9.250 1.00 92.38 149 ILE A C 1
ATOM 1180 O O . ILE A 1 149 ? -8.096 -6.350 10.100 1.00 92.38 149 ILE A O 1
ATOM 1184 N N . PHE A 1 150 ? -9.552 -4.736 9.546 1.00 91.25 150 PHE A N 1
ATOM 1185 C CA . PHE A 1 150 ? -9.632 -4.176 10.887 1.00 91.25 150 PHE A CA 1
ATOM 1186 C C . PHE A 1 150 ? -10.358 -5.122 11.852 1.00 91.25 150 PHE A C 1
ATOM 1188 O O . PHE A 1 150 ? -11.331 -5.798 11.516 1.00 91.25 150 PHE A O 1
ATOM 1195 N N . GLY A 1 151 ? -9.887 -5.150 13.099 1.00 89.00 151 GLY A N 1
ATOM 1196 C CA . GLY A 1 151 ? -10.510 -5.878 14.207 1.00 89.00 151 GLY A CA 1
ATOM 1197 C C . GLY A 1 151 ? -11.809 -5.248 14.734 1.00 89.00 151 GLY A C 1
ATOM 1198 O O . GLY A 1 151 ? -12.127 -5.427 15.906 1.00 89.00 151 GLY A O 1
ATOM 1199 N N . ASP A 1 152 ? -12.531 -4.475 13.922 1.00 87.69 152 ASP A N 1
ATOM 1200 C CA . ASP A 1 152 ? -13.777 -3.809 14.307 1.00 87.69 152 ASP A CA 1
ATOM 1201 C C . ASP A 1 152 ? -15.011 -4.716 14.114 1.00 87.69 152 ASP A C 1
ATOM 1203 O O . ASP A 1 152 ? -14.911 -5.870 13.688 1.00 87.69 152 ASP A O 1
ATOM 1207 N N . GLU A 1 153 ? -16.193 -4.210 14.478 1.00 86.25 153 GLU A N 1
ATOM 1208 C CA . GLU A 1 153 ? -17.447 -4.977 14.411 1.00 86.25 153 GLU A CA 1
ATOM 1209 C C . GLU A 1 153 ? -17.881 -5.311 12.975 1.00 86.25 153 GLU A C 1
ATOM 1211 O O . GLU A 1 153 ? -18.541 -6.327 12.753 1.00 86.25 153 GLU A O 1
ATOM 1216 N N . PHE A 1 154 ? -17.485 -4.484 12.003 1.00 86.88 154 PHE A N 1
ATOM 1217 C CA . PHE A 1 154 ? -17.846 -4.635 10.591 1.00 86.88 154 PHE A CA 1
ATOM 1218 C C . PHE A 1 154 ? -16.802 -5.392 9.772 1.00 86.88 154 PHE A C 1
ATOM 1220 O O . PHE A 1 154 ? -17.035 -5.629 8.587 1.00 86.88 154 PHE A O 1
ATOM 1227 N N . LYS A 1 155 ? -15.664 -5.751 10.385 1.00 88.75 155 LYS A N 1
ATOM 1228 C CA . LYS A 1 155 ? -14.483 -6.268 9.685 1.00 88.75 155 LYS A CA 1
ATOM 1229 C C . LYS A 1 155 ? -14.139 -5.398 8.484 1.00 88.75 155 LYS A C 1
ATOM 1231 O O . LYS A 1 155 ? -14.007 -5.891 7.371 1.00 88.75 155 LYS A O 1
ATOM 1236 N N . THR A 1 156 ? -14.053 -4.091 8.721 1.00 91.12 156 THR A N 1
ATOM 1237 C CA . THR A 1 156 ? -13.749 -3.113 7.680 1.00 91.12 156 THR A CA 1
ATOM 1238 C C . THR A 1 156 ? -12.432 -3.486 7.002 1.00 91.12 156 THR A C 1
ATOM 1240 O O . THR A 1 156 ? -11.440 -3.779 7.671 1.00 91.12 156 THR A O 1
ATOM 1243 N N . GLU A 1 157 ? -12.412 -3.456 5.677 1.00 92.62 157 GLU A N 1
ATOM 1244 C CA . GLU A 1 157 ? -11.238 -3.771 4.870 1.00 92.62 157 GLU A CA 1
ATOM 1245 C C . GLU A 1 157 ? -10.703 -2.504 4.208 1.00 92.62 157 GLU A C 1
ATOM 1247 O O . GLU A 1 157 ? -11.456 -1.640 3.754 1.00 92.62 157 GLU A O 1
ATOM 1252 N N . PHE A 1 158 ? -9.384 -2.392 4.132 1.00 92.75 158 PHE A N 1
ATOM 1253 C CA . PHE A 1 158 ? -8.689 -1.305 3.459 1.00 92.75 158 PHE A CA 1
ATOM 1254 C C . PHE A 1 158 ? -7.618 -1.870 2.537 1.00 92.75 158 PHE A C 1
ATOM 1256 O O . PHE A 1 158 ? -6.849 -2.737 2.941 1.00 92.75 158 PHE A O 1
ATOM 1263 N N . SER A 1 159 ? -7.524 -1.359 1.312 1.00 92.06 159 SER A N 1
ATOM 1264 C CA . SER A 1 159 ? -6.460 -1.745 0.385 1.00 92.06 159 SER A CA 1
ATOM 1265 C C . SER A 1 159 ? -6.180 -0.643 -0.635 1.00 92.06 159 SER A C 1
ATOM 1267 O O . SER A 1 159 ? -7.070 0.116 -1.028 1.00 92.06 159 SER A O 1
ATOM 1269 N N . ASN A 1 160 ? -4.931 -0.565 -1.094 1.00 90.62 160 ASN A N 1
ATOM 1270 C CA . ASN A 1 160 ? -4.595 0.204 -2.288 1.00 90.62 160 ASN A CA 1
ATOM 1271 C C . ASN A 1 160 ? -5.110 -0.547 -3.516 1.00 90.62 160 ASN A C 1
ATOM 1273 O O . ASN A 1 160 ? -4.837 -1.739 -3.640 1.00 90.62 160 ASN A O 1
ATOM 1277 N N . MET A 1 161 ? -5.770 0.147 -4.443 1.00 90.44 161 MET A N 1
ATOM 1278 C CA . MET A 1 161 ? -6.353 -0.453 -5.640 1.00 90.44 161 MET A CA 1
ATOM 1279 C C . MET A 1 161 ? -6.032 0.357 -6.898 1.00 90.44 161 MET A C 1
ATOM 1281 O O . MET A 1 161 ? -6.091 1.591 -6.918 1.00 90.44 161 MET A O 1
ATOM 1285 N N . GLN A 1 162 ? -5.704 -0.363 -7.967 1.00 91.06 162 GLN A N 1
ATOM 1286 C CA . GLN A 1 162 ? -5.616 0.148 -9.326 1.00 91.06 162 GLN A CA 1
ATOM 1287 C C . GLN A 1 162 ? -6.510 -0.688 -10.246 1.00 91.06 162 GLN A C 1
ATOM 1289 O O . GLN A 1 162 ? -6.318 -1.896 -10.377 1.00 91.06 162 GLN A O 1
ATOM 1294 N N . ALA A 1 163 ? -7.419 -0.020 -10.951 1.00 91.38 163 ALA A N 1
ATOM 1295 C CA . ALA A 1 163 ? -8.261 -0.612 -11.978 1.00 91.38 163 ALA A CA 1
ATOM 1296 C C . ALA A 1 163 ? -7.884 -0.064 -13.354 1.00 91.38 163 ALA A C 1
ATOM 1298 O O . ALA A 1 163 ? -7.664 1.142 -13.530 1.00 91.38 163 ALA A O 1
ATOM 1299 N N . ILE A 1 164 ? -7.779 -0.961 -14.330 1.00 91.62 164 ILE A N 1
ATOM 1300 C CA . ILE A 1 164 ? -7.373 -0.623 -15.692 1.00 91.62 164 ILE A CA 1
ATOM 1301 C C . ILE A 1 164 ? -8.259 -1.337 -16.706 1.00 91.62 164 ILE A C 1
ATOM 1303 O O . ILE A 1 164 ? -8.726 -2.452 -16.464 1.00 91.62 164 ILE A O 1
ATOM 1307 N N . HIS A 1 165 ? -8.379 -0.746 -17.888 1.00 92.56 165 HIS A N 1
ATOM 1308 C CA . HIS A 1 165 ? -8.888 -1.425 -19.070 1.00 92.56 165 HIS A CA 1
ATOM 1309 C C . HIS A 1 165 ? -7.948 -1.234 -20.256 1.00 92.56 165 HIS A C 1
ATOM 1311 O O . HIS A 1 165 ? -7.041 -0.397 -20.262 1.00 92.56 165 HIS A O 1
ATOM 1317 N N . PHE A 1 166 ? -8.172 -2.033 -21.293 1.00 90.44 166 PHE A N 1
ATOM 1318 C CA . PHE A 1 166 ? -7.462 -1.920 -22.557 1.00 90.44 166 PHE A CA 1
ATOM 1319 C C . PHE A 1 166 ? -8.443 -1.471 -23.632 1.00 90.44 166 PHE A C 1
ATOM 1321 O O . PHE A 1 166 ? -9.505 -2.063 -23.799 1.00 90.44 166 PHE A O 1
ATOM 1328 N N . SER A 1 167 ? -8.080 -0.425 -24.367 1.00 87.75 167 SER A N 1
ATOM 1329 C CA . SER A 1 167 ? -8.855 0.076 -25.505 1.00 87.75 167 SER A CA 1
ATOM 1330 C C . SER A 1 167 ? -8.017 -0.006 -26.775 1.00 87.75 167 SER A C 1
ATOM 1332 O O . SER A 1 167 ? -6.794 0.117 -26.713 1.00 87.75 167 SER A O 1
ATOM 1334 N N . ARG A 1 168 ? -8.644 -0.222 -27.934 1.00 87.31 168 ARG A N 1
ATOM 1335 C CA . ARG A 1 168 ? -7.936 -0.119 -29.216 1.00 87.31 168 ARG A CA 1
ATOM 1336 C C . ARG A 1 168 ? -7.849 1.343 -29.641 1.00 87.31 168 ARG A C 1
ATOM 1338 O O . ARG A 1 168 ? -8.858 2.042 -29.638 1.00 87.31 168 ARG A O 1
ATOM 1345 N N . SER A 1 169 ? -6.652 1.791 -30.006 1.00 83.44 169 SER A N 1
ATOM 1346 C CA . SER A 1 169 ? -6.462 3.061 -30.704 1.00 83.44 169 SER A CA 1
ATOM 1347 C C . SER A 1 169 ? -7.020 2.988 -32.127 1.00 83.44 169 SER A C 1
ATOM 1349 O O . SER A 1 169 ? -7.205 1.901 -32.676 1.00 83.44 169 SER A O 1
ATOM 1351 N N . GLU A 1 170 ? -7.196 4.147 -32.762 1.00 78.19 170 GLU A N 1
ATOM 1352 C CA . GLU A 1 170 ? -7.526 4.249 -34.195 1.00 78.19 170 GLU A CA 1
ATOM 1353 C C . GLU A 1 170 ? -6.494 3.530 -35.084 1.00 78.19 170 GLU A C 1
ATOM 1355 O O . GLU A 1 170 ? -6.828 2.986 -36.129 1.00 78.19 170 GLU A O 1
ATOM 1360 N N . SER A 1 171 ? -5.244 3.434 -34.619 1.00 81.38 171 SER A N 1
ATOM 1361 C CA . SER A 1 171 ? -4.155 2.679 -35.253 1.00 81.38 171 SER A CA 1
ATOM 1362 C C . SER A 1 171 ? -4.138 1.174 -34.927 1.00 81.38 171 SER A C 1
ATOM 1364 O O . SER A 1 171 ? -3.163 0.491 -35.236 1.00 81.38 171 SER A O 1
ATOM 1366 N N . GLY A 1 172 ? -5.173 0.646 -34.264 1.00 81.81 172 GLY A N 1
ATOM 1367 C CA . GLY A 1 172 ? -5.329 -0.777 -33.937 1.00 81.81 172 GLY A CA 1
ATOM 1368 C C . GLY A 1 172 ? -4.477 -1.289 -32.767 1.00 81.81 172 GLY A C 1
ATOM 1369 O O . GLY A 1 172 ? -4.566 -2.468 -32.415 1.00 81.81 172 GLY A O 1
ATOM 1370 N N . LYS A 1 173 ? -3.672 -0.430 -32.128 1.00 87.69 173 LYS A N 1
ATOM 1371 C CA . LYS A 1 173 ? -2.819 -0.799 -30.988 1.00 87.69 173 LYS A CA 1
ATOM 1372 C C . LYS A 1 173 ? -3.637 -0.865 -29.700 1.00 87.69 173 LYS A C 1
ATOM 1374 O O . LYS A 1 173 ? -4.512 -0.036 -29.465 1.00 87.69 173 LYS A O 1
ATOM 1379 N N . SER A 1 174 ? -3.330 -1.838 -28.844 1.00 86.56 174 SER A N 1
ATOM 1380 C CA . SER A 1 174 ? -3.907 -1.908 -27.498 1.00 86.56 174 SER A CA 1
ATOM 1381 C C . SER A 1 174 ? -3.273 -0.838 -26.609 1.00 86.56 174 SER A C 1
ATOM 1383 O O . SER A 1 174 ? -2.054 -0.810 -26.438 1.00 86.56 174 SER A O 1
ATOM 1385 N N . VAL A 1 175 ? -4.095 0.048 -26.056 1.00 90.50 175 VAL A N 1
ATOM 1386 C CA . VAL A 1 175 ? -3.696 1.122 -25.148 1.00 90.50 175 VAL A CA 1
ATOM 1387 C C . VAL A 1 175 ? -4.264 0.822 -23.769 1.00 90.50 175 VAL A C 1
ATOM 1389 O O . VAL A 1 175 ? -5.483 0.722 -23.599 1.00 90.50 175 VAL A O 1
ATOM 1392 N N . LYS A 1 176 ? -3.369 0.703 -22.783 1.00 91.06 176 LYS A N 1
ATOM 1393 C CA . LYS A 1 176 ? -3.723 0.613 -21.364 1.00 91.06 176 LYS A CA 1
ATOM 1394 C C . LYS A 1 176 ? -4.277 1.961 -20.904 1.00 91.06 176 LYS A C 1
ATOM 1396 O O . LYS A 1 176 ? -3.600 2.978 -21.034 1.00 91.06 176 LYS A O 1
ATOM 1401 N N . LYS A 1 177 ? -5.482 1.952 -20.347 1.00 88.62 177 LYS A N 1
ATOM 1402 C CA . LYS A 1 177 ? -6.120 3.101 -19.710 1.00 88.62 177 LYS A CA 1
ATOM 1403 C C . LYS A 1 177 ? -6.366 2.795 -18.243 1.00 88.62 177 LYS A C 1
ATOM 1405 O O . LYS A 1 177 ? -6.681 1.667 -17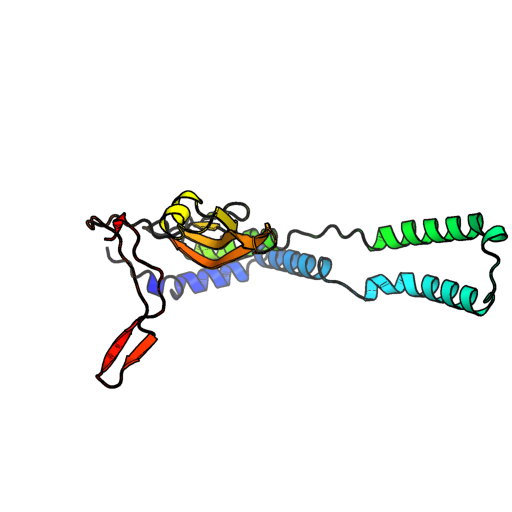.875 1.00 88.62 177 LYS A O 1
ATOM 1410 N N . THR A 1 178 ? -6.176 3.811 -17.419 1.00 90.06 178 THR A N 1
ATOM 1411 C CA . THR A 1 178 ? -6.391 3.737 -15.980 1.00 90.06 178 THR A CA 1
ATOM 1412 C C . THR A 1 178 ? -7.783 4.258 -15.669 1.00 90.06 178 THR A C 1
ATOM 1414 O O . THR A 1 178 ? -8.072 5.412 -15.976 1.00 90.06 178 THR A O 1
ATOM 1417 N N . ASP A 1 179 ? -8.605 3.425 -15.043 1.00 86.31 179 ASP A N 1
ATOM 1418 C CA . ASP A 1 179 ? -9.963 3.791 -14.631 1.00 86.31 179 ASP A CA 1
ATOM 1419 C C . ASP A 1 179 ? -9.992 4.312 -13.202 1.00 86.31 179 ASP A C 1
ATOM 1421 O O . ASP A 1 179 ? -10.698 5.270 -12.893 1.00 86.31 179 ASP A O 1
ATOM 1425 N N . PHE A 1 180 ? -9.189 3.700 -12.332 1.00 87.81 180 PHE A N 1
ATOM 1426 C CA . PHE A 1 180 ? -9.089 4.086 -10.935 1.00 87.81 180 PHE A CA 1
ATOM 1427 C C . PHE A 1 180 ? -7.687 3.820 -10.397 1.00 87.81 180 PHE A C 1
ATOM 1429 O O . PHE A 1 180 ? -7.084 2.788 -10.686 1.00 87.81 180 PHE A O 1
ATOM 1436 N N . ILE A 1 181 ? -7.181 4.749 -9.590 1.00 88.94 181 ILE A N 1
ATOM 1437 C CA . ILE A 1 181 ? -6.027 4.551 -8.712 1.00 88.94 181 ILE A CA 1
ATOM 1438 C C . ILE A 1 181 ? -6.365 5.244 -7.402 1.00 88.94 181 ILE A C 1
ATOM 1440 O O . ILE A 1 181 ? -6.650 6.442 -7.397 1.00 88.94 181 ILE A O 1
ATOM 1444 N N . GLY A 1 182 ? -6.305 4.511 -6.299 1.00 88.81 182 GLY A N 1
ATOM 1445 C CA . GLY A 1 182 ? -6.567 5.087 -4.992 1.00 88.81 182 GLY A CA 1
ATOM 1446 C C . GLY A 1 182 ? -6.614 4.051 -3.885 1.00 88.81 182 GLY A C 1
ATOM 1447 O O . GLY A 1 182 ? -6.170 2.916 -4.041 1.00 88.81 182 GLY A O 1
ATOM 1448 N N . GLN A 1 183 ? -7.160 4.475 -2.755 1.00 90.81 183 GLN A N 1
ATOM 1449 C CA . GLN A 1 183 ? -7.411 3.630 -1.596 1.00 90.81 183 GLN A CA 1
ATOM 1450 C C . GLN A 1 183 ? -8.895 3.294 -1.548 1.00 90.81 183 GLN A C 1
ATOM 1452 O O . GLN A 1 183 ? -9.735 4.169 -1.770 1.00 90.81 183 GLN A O 1
ATOM 1457 N N . VAL A 1 184 ? -9.208 2.034 -1.272 1.00 89.62 184 VAL A N 1
ATOM 1458 C CA . VAL A 1 184 ? -10.582 1.554 -1.139 1.00 89.62 184 VAL A CA 1
ATOM 1459 C C . VAL A 1 184 ? -10.808 1.115 0.295 1.00 89.62 184 VAL A C 1
ATOM 1461 O O . VAL A 1 184 ? -9.984 0.405 0.866 1.00 89.62 184 VAL A O 1
ATOM 1464 N N . LEU A 1 185 ? -11.931 1.562 0.849 1.00 90.75 185 LEU A N 1
ATOM 1465 C CA . LEU A 1 185 ? -12.456 1.125 2.131 1.00 90.75 185 LEU A CA 1
ATOM 1466 C C . LEU A 1 185 ? -13.734 0.329 1.865 1.00 90.75 185 LEU A C 1
ATOM 1468 O O . LEU A 1 185 ? -14.667 0.852 1.252 1.00 90.75 185 LEU A O 1
ATOM 1472 N N . LEU A 1 186 ? -13.770 -0.916 2.317 1.00 89.19 186 LEU A N 1
ATOM 1473 C CA . LEU A 1 186 ? -14.922 -1.799 2.214 1.00 89.19 186 LEU A CA 1
ATOM 1474 C C . LEU A 1 186 ? -15.484 -2.044 3.612 1.00 89.19 186 LEU A C 1
ATOM 1476 O O . LEU A 1 186 ? -14.754 -2.372 4.540 1.00 89.19 186 LEU A O 1
ATOM 1480 N N . ILE A 1 187 ? -16.796 -1.891 3.755 1.00 88.19 187 ILE A N 1
ATOM 1481 C CA . ILE A 1 187 ? -17.513 -2.137 5.005 1.00 88.19 187 ILE A CA 1
ATOM 1482 C C . ILE A 1 187 ? -18.570 -3.194 4.717 1.00 88.19 187 ILE A C 1
ATOM 1484 O O . ILE A 1 187 ? -19.436 -2.984 3.865 1.00 88.19 187 ILE A O 1
ATOM 1488 N N . ASN A 1 188 ? -18.533 -4.308 5.446 1.00 80.69 188 ASN A N 1
ATOM 1489 C CA . ASN A 1 188 ? -19.579 -5.315 5.369 1.00 80.69 188 ASN A CA 1
ATOM 1490 C C . ASN A 1 188 ? -20.660 -5.009 6.412 1.00 80.69 188 ASN A C 1
ATOM 1492 O O . ASN A 1 188 ? -20.536 -5.339 7.591 1.00 80.69 188 ASN A O 1
ATOM 1496 N N . SER A 1 189 ? -21.723 -4.334 5.979 1.00 82.31 189 SER A N 1
ATOM 1497 C CA . SER A 1 189 ? -22.853 -3.995 6.840 1.00 82.31 189 SER A CA 1
ATOM 1498 C C . SER A 1 189 ? -24.130 -4.642 6.325 1.00 82.31 189 SER A C 1
ATOM 1500 O O . SER A 1 189 ? -24.488 -4.506 5.154 1.00 82.31 189 SER A O 1
ATOM 1502 N N . LYS A 1 190 ? -24.852 -5.331 7.216 1.00 80.00 190 LYS A N 1
ATOM 1503 C CA . LYS A 1 190 ? -26.196 -5.832 6.920 1.00 80.00 190 LYS A CA 1
ATOM 1504 C C . LYS A 1 190 ? -27.144 -4.646 6.835 1.00 80.00 190 LYS A C 1
ATOM 1506 O O . LYS A 1 190 ? -27.610 -4.135 7.851 1.00 80.00 190 LYS A O 1
ATOM 1511 N N . THR A 1 191 ? -27.430 -4.217 5.616 1.00 75.31 191 THR A N 1
ATOM 1512 C CA . THR A 1 191 ? -28.448 -3.200 5.366 1.00 75.31 191 THR A CA 1
ATOM 1513 C C . THR A 1 191 ? -29.770 -3.878 5.010 1.00 75.31 191 THR A C 1
ATOM 1515 O O . THR A 1 191 ? -29.789 -4.906 4.339 1.00 75.31 191 THR A O 1
ATOM 1518 N N . ASN A 1 192 ? -30.893 -3.292 5.430 1.00 80.94 192 ASN A N 1
ATOM 1519 C CA . ASN A 1 192 ? -32.226 -3.677 4.941 1.00 80.94 192 ASN A CA 1
ATOM 1520 C C . ASN A 1 192 ? -32.555 -2.980 3.607 1.00 80.94 192 ASN A C 1
ATOM 1522 O O . ASN A 1 192 ? -33.722 -2.803 3.262 1.00 80.94 192 ASN A O 1
ATOM 1526 N N . ILE A 1 193 ? -31.534 -2.501 2.894 1.00 76.75 193 ILE A N 1
ATOM 1527 C CA . ILE A 1 193 ? -31.691 -1.748 1.657 1.00 76.75 193 ILE A CA 1
ATOM 1528 C C . ILE A 1 193 ? -31.599 -2.743 0.511 1.00 76.75 193 ILE A C 1
ATOM 1530 O O . ILE A 1 193 ? -30.579 -3.397 0.318 1.00 76.75 193 ILE A O 1
ATOM 1534 N N . ASN A 1 194 ? -32.685 -2.851 -0.246 1.00 68.06 194 ASN A N 1
ATOM 1535 C CA . ASN A 1 194 ? -32.710 -3.617 -1.480 1.00 68.06 194 ASN A CA 1
ATOM 1536 C C . ASN A 1 194 ? -32.365 -2.676 -2.644 1.00 68.06 194 ASN A C 1
ATOM 1538 O O . ASN A 1 194 ? -33.215 -1.902 -3.084 1.00 68.06 194 ASN A O 1
ATOM 1542 N N . GLY A 1 195 ? -31.103 -2.683 -3.075 1.00 69.88 195 GLY A N 1
ATOM 1543 C CA . GLY A 1 195 ? -30.599 -1.846 -4.165 1.00 69.88 195 GLY A CA 1
ATOM 1544 C C . GLY A 1 195 ? -29.209 -1.267 -3.893 1.00 69.88 195 GLY A C 1
ATOM 1545 O O . GLY A 1 195 ? -28.564 -1.590 -2.899 1.00 69.88 195 GLY A O 1
ATOM 1546 N N . HIS A 1 196 ? -28.750 -0.385 -4.781 1.00 71.00 196 HIS A N 1
ATOM 1547 C CA . HIS A 1 196 ? -27.424 0.231 -4.703 1.00 71.00 196 HIS A CA 1
ATOM 1548 C C . HIS A 1 196 ? -27.488 1.617 -4.050 1.00 71.00 196 HIS A C 1
ATOM 1550 O O . HIS A 1 196 ? -28.269 2.478 -4.460 1.00 71.00 196 HIS A O 1
ATOM 1556 N N . ILE A 1 197 ? -26.633 1.861 -3.053 1.00 71.81 197 ILE A N 1
ATOM 1557 C CA . ILE A 1 197 ? -26.448 3.195 -2.472 1.00 71.81 197 ILE A CA 1
ATOM 1558 C C . ILE A 1 197 ? -25.275 3.862 -3.175 1.00 71.81 197 ILE A C 1
ATOM 1560 O O . ILE A 1 197 ? -24.150 3.370 -3.137 1.00 71.81 197 ILE A O 1
ATOM 1564 N N . ARG A 1 198 ? -25.529 5.024 -3.776 1.00 71.56 198 ARG A N 1
ATOM 1565 C CA . ARG A 1 198 ? -24.501 5.838 -4.422 1.00 71.56 198 ARG A CA 1
ATOM 1566 C C . ARG A 1 198 ? -24.344 7.163 -3.688 1.00 71.56 198 ARG A C 1
ATOM 1568 O O . ARG A 1 198 ? -25.303 7.920 -3.556 1.00 71.56 198 ARG A O 1
ATOM 1575 N N . ILE A 1 199 ? -23.120 7.466 -3.260 1.00 72.69 199 ILE A N 1
ATOM 1576 C CA . ILE A 1 199 ? -22.765 8.752 -2.650 1.00 72.69 199 ILE A CA 1
ATOM 1577 C C . ILE A 1 199 ? -22.085 9.603 -3.720 1.00 72.69 199 ILE A C 1
ATOM 1579 O O . ILE A 1 199 ? -20.976 9.299 -4.150 1.00 72.69 199 ILE A O 1
ATOM 1583 N N . VAL A 1 200 ? -22.755 10.667 -4.164 1.00 71.50 200 VAL A N 1
ATOM 1584 C CA . VAL A 1 200 ? -22.191 11.615 -5.133 1.00 71.50 200 VAL A CA 1
ATOM 1585 C C . VAL A 1 200 ? -21.807 12.898 -4.398 1.00 71.50 200 VAL A C 1
ATOM 1587 O O . VAL A 1 200 ? -22.678 13.514 -3.775 1.00 71.50 200 VAL A O 1
ATOM 1590 N N . PRO A 1 201 ? -20.531 13.321 -4.436 1.00 71.25 201 PRO A N 1
ATOM 1591 C CA . PRO A 1 201 ? -20.114 14.540 -3.765 1.00 71.25 201 PRO A CA 1
ATOM 1592 C C . PRO A 1 201 ? -20.757 15.760 -4.427 1.00 71.25 201 PRO A C 1
ATOM 1594 O O . PRO A 1 201 ? -20.844 15.858 -5.654 1.00 71.25 201 PRO A O 1
ATOM 1597 N N . VAL A 1 202 ? -21.177 16.714 -3.601 1.00 80.88 202 VAL A N 1
ATOM 1598 C CA . VAL A 1 202 ? -21.634 18.027 -4.061 1.00 80.88 202 VAL A CA 1
ATOM 1599 C C . VAL A 1 202 ? -20.392 18.869 -4.330 1.00 80.88 202 VAL A C 1
ATOM 1601 O O . VAL A 1 202 ? -19.656 19.198 -3.405 1.00 80.88 202 VAL A O 1
ATOM 1604 N N . THR A 1 203 ? -20.144 19.197 -5.592 1.00 83.00 203 THR A N 1
ATOM 1605 C CA . THR A 1 203 ? -18.957 19.944 -6.034 1.00 83.00 203 THR A CA 1
ATOM 1606 C C . THR A 1 203 ? -19.168 21.451 -6.038 1.00 83.00 203 THR A C 1
ATOM 1608 O O . THR A 1 203 ? -18.205 22.207 -6.109 1.00 83.00 203 THR A O 1
ATOM 1611 N N . GLY A 1 204 ? -20.412 21.912 -5.933 1.00 81.94 204 GLY A N 1
ATOM 1612 C CA . GLY A 1 204 ? -20.710 23.332 -5.841 1.00 81.94 204 GLY A CA 1
ATOM 1613 C C . GLY A 1 204 ? -22.201 23.613 -5.774 1.00 81.94 204 GLY A C 1
ATOM 1614 O O . GLY A 1 204 ? -23.021 22.722 -5.545 1.00 81.94 204 GLY A O 1
ATOM 1615 N N . LYS A 1 205 ? -22.561 24.875 -5.988 1.00 84.31 205 LYS A N 1
ATOM 1616 C CA . LYS A 1 205 ? -23.944 25.306 -6.188 1.00 84.31 205 LYS A CA 1
ATOM 1617 C C . LYS A 1 205 ? -24.005 26.194 -7.420 1.00 84.31 205 LYS A C 1
ATOM 1619 O O . LYS A 1 205 ? -23.087 26.977 -7.650 1.00 84.31 205 LYS A O 1
ATOM 1624 N N . ASN A 1 206 ? -25.061 26.064 -8.214 1.00 80.88 206 ASN A N 1
ATOM 1625 C CA . ASN A 1 206 ? -25.301 26.996 -9.309 1.00 80.88 206 ASN A CA 1
ATOM 1626 C C . ASN A 1 206 ? -25.815 28.345 -8.769 1.00 80.88 206 ASN A C 1
ATOM 1628 O O . ASN A 1 206 ? -26.112 28.487 -7.581 1.00 80.88 206 ASN A O 1
ATOM 1632 N N . PHE A 1 207 ? -25.941 29.334 -9.653 1.00 75.88 207 PHE A N 1
ATOM 1633 C CA . PHE A 1 207 ? -26.424 30.678 -9.313 1.00 75.88 207 PHE A CA 1
ATOM 1634 C C . PHE A 1 207 ? -27.847 30.688 -8.712 1.00 75.88 207 PHE A C 1
ATOM 1636 O O . PHE A 1 207 ? -28.188 31.579 -7.945 1.00 75.88 207 PHE A O 1
ATOM 1643 N N . MET A 1 208 ? -28.657 29.659 -8.990 1.00 78.19 208 MET A N 1
ATOM 1644 C CA . MET A 1 208 ? -29.990 29.450 -8.404 1.00 78.19 208 MET A CA 1
ATOM 1645 C C . MET A 1 208 ? -29.959 28.676 -7.070 1.00 78.19 208 MET A C 1
ATOM 1647 O O . MET A 1 208 ? -31.001 28.271 -6.560 1.00 78.19 208 MET A O 1
ATOM 1651 N N . GLY A 1 209 ? -28.775 28.428 -6.500 1.00 78.06 209 GLY A N 1
ATOM 1652 C CA . GLY A 1 209 ? -28.600 27.745 -5.216 1.00 78.06 209 GLY A CA 1
ATOM 1653 C C . GLY A 1 209 ? -28.776 26.223 -5.255 1.00 78.06 209 GLY A C 1
ATOM 1654 O O . GLY A 1 209 ? -28.653 25.571 -4.213 1.00 78.06 209 GLY A O 1
ATOM 1655 N N . GLN A 1 210 ? -29.022 25.630 -6.425 1.00 82.94 210 GLN A N 1
ATOM 1656 C CA . GLN A 1 210 ? -29.133 24.180 -6.574 1.00 82.94 210 GLN A CA 1
ATOM 1657 C C . GLN A 1 210 ? -27.750 23.534 -6.478 1.00 82.94 210 GLN A C 1
ATOM 1659 O O . GLN A 1 210 ? -26.771 24.031 -7.038 1.00 82.94 210 GLN A O 1
ATOM 1664 N N . LYS A 1 211 ? -27.677 22.407 -5.766 1.00 83.75 211 LYS A N 1
ATOM 1665 C CA . LYS A 1 211 ? -26.447 21.630 -5.588 1.00 83.75 211 LYS A CA 1
ATOM 1666 C C . LYS A 1 211 ? -25.994 21.062 -6.933 1.00 83.75 211 LYS A C 1
ATOM 1668 O O . LYS A 1 211 ? -26.745 20.350 -7.592 1.00 83.75 211 LYS A O 1
ATOM 1673 N N . LEU A 1 212 ? -24.762 21.377 -7.311 1.00 76.94 212 LEU A N 1
ATOM 1674 C CA . LEU A 1 212 ? -24.071 20.752 -8.427 1.00 76.94 212 LEU A CA 1
ATOM 1675 C C . LEU A 1 212 ? -23.355 19.517 -7.895 1.00 76.94 212 LEU A C 1
ATOM 1677 O O . LEU A 1 212 ? -22.604 19.595 -6.922 1.00 76.94 212 LEU A O 1
ATOM 1681 N N . ASN A 1 213 ? -23.619 18.382 -8.523 1.00 78.75 213 ASN A N 1
ATOM 1682 C CA . ASN A 1 213 ? -22.994 17.116 -8.181 1.00 78.75 213 ASN A CA 1
ATOM 1683 C C . ASN A 1 213 ? -21.738 16.919 -9.037 1.00 78.75 213 ASN A C 1
ATOM 1685 O O . ASN A 1 213 ? -21.675 17.382 -10.178 1.00 78.75 213 ASN A O 1
ATOM 1689 N N . GLY A 1 214 ? -20.738 16.234 -8.488 1.00 67.56 214 GLY A N 1
ATOM 1690 C CA . GLY A 1 214 ? -19.533 15.872 -9.226 1.00 67.56 214 GLY A CA 1
ATOM 1691 C C . GLY A 1 214 ? -19.819 14.963 -10.416 1.00 67.56 214 GLY A C 1
ATOM 1692 O O . GLY A 1 214 ? -20.861 14.308 -10.485 1.00 67.56 214 GLY A O 1
ATOM 1693 N N . TYR A 1 215 ? -18.871 14.919 -11.355 1.00 62.72 215 TYR A N 1
ATOM 1694 C CA . TYR A 1 215 ? -18.937 13.977 -12.465 1.00 62.72 215 TYR A CA 1
ATOM 1695 C C . TYR A 1 215 ? -18.902 12.555 -11.909 1.00 62.72 215 TYR A C 1
ATOM 1697 O O . TYR A 1 215 ? -17.928 12.142 -11.282 1.00 62.72 215 TYR A O 1
ATOM 1705 N N . TYR A 1 216 ? -19.987 11.824 -12.126 1.00 62.31 216 TYR A N 1
ATOM 1706 C CA . TYR A 1 216 ? -20.111 10.433 -11.734 1.00 62.31 216 TYR A CA 1
ATOM 1707 C C . TYR A 1 216 ? -20.690 9.673 -12.924 1.00 62.31 216 TYR A C 1
ATOM 1709 O O . TYR A 1 216 ? -21.575 10.190 -13.608 1.00 62.31 216 TYR A O 1
ATOM 1717 N N . GLY A 1 217 ? -20.135 8.493 -13.209 1.00 61.59 217 GLY A N 1
ATOM 1718 C CA . GLY A 1 217 ? -20.425 7.715 -14.415 1.00 61.59 217 GLY A CA 1
ATOM 1719 C C . GLY A 1 217 ? -21.918 7.462 -14.661 1.00 61.59 217 GLY A C 1
ATOM 1720 O O . GLY A 1 217 ? -22.769 7.634 -13.781 1.00 61.59 217 GLY A O 1
ATOM 1721 N N . LYS A 1 218 ? -22.246 7.042 -15.889 1.00 63.47 218 LYS A N 1
ATOM 1722 C CA . LYS A 1 218 ? -23.631 6.736 -16.282 1.00 63.47 218 LYS A CA 1
ATOM 1723 C C . LYS A 1 218 ? -24.224 5.658 -15.369 1.00 63.47 218 LYS A C 1
ATOM 1725 O O . LYS A 1 218 ? -23.506 4.770 -14.917 1.00 63.47 218 LYS A O 1
ATOM 1730 N N . LYS A 1 219 ? -25.533 5.748 -15.113 1.00 59.19 219 LYS A N 1
ATOM 1731 C CA . LYS A 1 219 ? -26.272 4.676 -14.438 1.00 59.19 219 LYS A CA 1
ATOM 1732 C C . LYS A 1 219 ? -26.099 3.363 -15.202 1.00 59.19 219 LYS A C 1
ATOM 1734 O O . LYS A 1 219 ? -26.115 3.369 -16.436 1.00 59.19 219 LYS A O 1
ATOM 1739 N N . THR A 1 220 ? -25.920 2.264 -14.484 1.00 61.38 220 THR A N 1
ATOM 1740 C CA . THR A 1 220 ? -25.921 0.927 -15.077 1.00 61.38 220 THR A CA 1
ATOM 1741 C C . THR A 1 220 ? -27.352 0.534 -15.457 1.00 61.38 220 THR A C 1
ATOM 1743 O O . THR A 1 220 ? -28.330 1.157 -15.032 1.00 61.38 220 THR A O 1
ATOM 1746 N N . LYS A 1 221 ? -27.497 -0.502 -16.294 1.00 58.91 221 LYS A N 1
ATOM 1747 C CA . LYS A 1 221 ? -28.820 -1.023 -16.686 1.00 58.91 221 LYS A CA 1
ATOM 1748 C C . LYS A 1 221 ? -29.626 -1.544 -15.493 1.00 58.91 221 LYS A C 1
ATOM 1750 O O . LYS A 1 221 ? -30.844 -1.540 -15.556 1.00 58.91 221 LYS A O 1
ATOM 1755 N N . GLU A 1 222 ? -28.949 -1.957 -14.428 1.00 55.72 222 GLU A N 1
ATOM 1756 C CA . GLU A 1 222 ? -29.559 -2.447 -13.187 1.00 55.72 222 GLU A CA 1
ATOM 1757 C C . GLU A 1 222 ? -30.011 -1.305 -12.257 1.00 55.72 222 GLU A C 1
ATOM 1759 O O . GLU A 1 222 ? -30.777 -1.527 -11.326 1.00 55.72 222 GLU A O 1
ATOM 1764 N N . GLU A 1 223 ? -29.557 -0.073 -12.512 1.00 52.59 223 GLU A N 1
ATOM 1765 C CA . GLU A 1 223 ? -29.916 1.146 -11.768 1.00 52.59 223 GLU A CA 1
ATOM 1766 C C . GLU A 1 223 ? -30.989 2.003 -12.480 1.00 52.59 223 GLU A C 1
ATOM 1768 O O . GLU A 1 223 ? -31.287 3.119 -12.025 1.00 52.59 223 GLU A O 1
ATOM 1773 N N . SER A 1 224 ? -31.489 1.538 -13.634 1.00 50.25 224 SER A N 1
ATOM 1774 C CA . SER A 1 224 ? -32.389 2.279 -14.536 1.00 50.25 224 SER A CA 1
ATOM 1775 C C . SER A 1 224 ? -33.846 1.866 -14.391 1.00 50.25 224 SER A C 1
ATOM 1777 O O . SER A 1 224 ? -34.113 0.647 -14.393 1.00 50.25 224 SER A O 1
#

Secondary structure (DSSP, 8-state):
----GGGTTT-HHHHHHHHHHHTSHHHHHHHHHHHHHHHHHS--GGGGGGGHHHHHHHHHHHHH-TT--HHHHHHHHHHHHHHHHHHHHHHH------HHHHHIIIIIHHHHHHHSTT-EEESS--S-HHHHHTT-TT--EEEEEEEEE-SSTT--EEEEEEEEEEEE-TTS-EEEEEEEEEEEEE--------S------EEEE-TTSPEEEPP-PPPPGGG-

Radius of gyration: 28.52 Å; chains: 1; bounding box: 80×41×63 Å

Sequence (224 aa):
MNVKYGSVFTNPEVLNRLAQIEQSPQIQGKLSALKEGVKNNSFDPIRLIPLIPVVMVLGTLYNYFPNIDYSRYKYYLLIVGVFVVCFAGKFFVNNKVDVDALYADNVLTPILNVILPGTVLNNSEGIDSSIFDNLLPISSRYYSSKHIIFGDEFKTEFSNMQAIHFSRSESGKSVKKTDFIGQVLLINSKTNINGHIRIVPVTGKNFMGQKLNGYYGKKTKEES

pLDDT: mean 78.12, std 10.34, range [35.72, 92.75]

Foldseek 3Di:
DDPPLVCLVVDVVLVVVVVVVCPDPQLVVLVVVLVVLVVLLDDDCVLCVVCVVVVVVVVVVCVVCVPPPCVVCVVVVVVSVVVCCVVVVVSPPRPRDPSVVSCCVRPVVVSQCSSFNPKDWDFQDAPDCVVCCVVQVQFDDKDWGGWIQGNDPQSKIKIWMWTWDWDADPVRDTDIDTPDGDMDIDGRDDDPDDDDDDDWDQPDADPVRHTDTDDDDDDDPRRD